Protein 1SVF (pdb70)

Foldseek 3Di:
DVVVVVVVVVVVVVVVVVVVVVVVVVVVVVVVVVVVVVVVVVVVVVVVCCCVPPVVVVVVVVVD/DDDDDDDDDPPVVVVVVVVVVVVVVVVVVVVVVVVVVD/DVVVVVVVVVVVVVVVVVVVVVVVVVVVVVVVVVVVVVVVVVVVVVVVCCCVPPVVVVVVVD/DDDDDDPPVVVVVVVVVVVVVVVVVVVVVVVVVVD

Solvent-accessible surface area: 14782 Å² total; per-residue (Å²): 138,87,71,85,61,112,86,123,54,88,104,88,54,54,21,106,114,30,77,122,50,2,101,90,56,49,90,32,3,84,55,15,66,92,106,4,87,129,22,78,41,70,1,89,106,32,49,98,62,31,87,94,76,43,47,51,68,28,109,77,61,88,110,230,234,166,163,101,98,108,114,70,103,34,65,150,41,72,62,41,13,98,148,16,72,68,47,4,122,108,43,74,58,62,5,81,93,72,78,94,69,117,125,91,63,77,58,111,79,124,56,87,112,91,51,52,23,106,113,32,78,122,48,2,104,93,61,49,92,32,2,84,52,9,66,93,94,4,88,130,22,82,39,72,4,94,91,32,51,96,66,29,86,88,78,47,46,41,64,29,109,125,88,117,166,91,107,121,73,109,36,65,159,31,67,63,39,12,91,164,15,73,72,48,5,119,77,29,72,56,58,6,89,91,76,78,89,67,117

Secondary structure (DSSP, 8-state):
-HHHHHHHHHHHHHHHHHHHHHHHHHHHHHHHHHHHHHHHHHHHHHHHHHIIIIIHHHHHHTT-/-----PPP--HHHHHHHHHHHHHHHHHHHHHHHHHHT-/-HHHHHHHHHHHHHHHHHHHHHHHHHHHHHHHHHHHHHHHHHHHHHHHHHIIIIIHHHHTT-/--PPP--HHHHHHHHHHHHHHHHHHHHHHHHHTT-

Structure (mmCIF, N/CA/C/O backbone):
data_1SVF
#
_entry.id   1SVF
#
_cell.length_a   41.600
_cell.length_b   41.600
_cell.length_c   95.600
_cell.angle_alpha   90.00
_cell.angle_beta   90.00
_cell.angle_gamma   120.00
#
_symmetry.space_group_name_H-M   'P 3'
#
loop_
_entity.id
_entity.type
_entity.pdbx_description
1 polymer 'PROTEIN (FUSION GLYCOPROTEIN)'
2 polymer 'PROTEIN (FUSION GLYCOPROTEIN)'
3 non-polymer 'CHLORIDE ION'
4 water water
#
loop_
_atom_site.group_PDB
_atom_site.id
_atom_site.type_symbol
_atom_site.label_atom_id
_atom_site.label_alt_id
_atom_site.label_comp_id
_atom_site.label_asym_id
_atom_site.label_entity_id
_atom_site.label_seq_id
_atom_site.pdbx_PDB_ins_code
_atom_site.Cartn_x
_atom_site.Cartn_y
_atom_site.Cartn_z
_atom_site.occupancy
_atom_site.B_iso_or_equiv
_atom_site.auth_seq_id
_atom_site.auth_comp_id
_atom_site.auth_asym_id
_atom_site.auth_atom_id
_atom_site.pdbx_PDB_model_num
ATOM 1 N N . THR A 1 1 ? 22.201 5.942 145.098 1.00 18.21 122 THR A N 1
ATOM 2 C CA . THR A 1 1 ? 22.634 7.089 145.942 1.00 16.10 122 THR A CA 1
ATOM 3 C C . THR A 1 1 ? 22.908 8.307 145.068 1.00 15.03 122 THR A C 1
ATOM 4 O O . THR A 1 1 ? 22.990 8.195 143.845 1.00 14.49 122 THR A O 1
ATOM 8 N N . ALA A 1 2 ? 23.053 9.467 145.700 1.00 13.75 123 ALA A N 1
ATOM 9 C CA . ALA A 1 2 ? 23.308 10.709 144.978 1.00 12.47 123 ALA A CA 1
ATOM 10 C C . ALA A 1 2 ? 24.603 10.672 144.174 1.00 12.44 123 ALA A C 1
ATOM 11 O O . ALA A 1 2 ? 24.666 11.211 143.069 1.00 13.05 123 ALA A O 1
ATOM 13 N N . ALA A 1 3 ? 25.638 10.041 144.727 1.00 12.64 124 ALA A N 1
ATOM 14 C CA . ALA A 1 3 ? 26.926 9.956 144.043 1.00 13.04 124 ALA A CA 1
ATOM 15 C C . ALA A 1 3 ? 26.799 9.216 142.721 1.00 11.60 124 ALA A C 1
ATOM 16 O O . ALA A 1 3 ? 27.380 9.627 141.713 1.00 11.63 124 ALA A O 1
ATOM 18 N N . VAL A 1 4 ? 26.046 8.120 142.732 1.00 10.11 125 VAL A N 1
ATOM 19 C CA . VAL A 1 4 ? 25.845 7.328 141.528 1.00 10.95 125 VAL A CA 1
ATOM 20 C C . VAL A 1 4 ? 25.029 8.126 140.516 1.00 10.55 125 VAL A C 1
ATOM 21 O O . VAL A 1 4 ? 25.394 8.211 139.345 1.00 10.03 125 VAL A O 1
ATOM 25 N N . ALA A 1 5 ? 23.929 8.718 140.969 1.00 10.25 126 ALA A N 1
ATOM 26 C CA . ALA A 1 5 ? 23.088 9.500 140.073 1.00 9.60 126 ALA A CA 1
ATOM 27 C C . ALA A 1 5 ? 23.854 10.656 139.426 1.00 10.69 126 ALA A C 1
ATOM 28 O O . ALA A 1 5 ? 23.681 10.922 138.235 1.00 10.05 126 ALA A O 1
ATOM 30 N N . LEU A 1 6 ? 24.702 11.338 140.195 1.00 11.04 127 LEU A N 1
ATOM 31 C CA . LEU A 1 6 ? 25.457 12.458 139.642 1.00 10.61 127 LEU A CA 1
ATOM 32 C C . LEU A 1 6 ? 26.490 12.026 138.602 1.00 10.47 127 LEU A C 1
ATOM 33 O O . LEU A 1 6 ? 26.626 12.672 137.564 1.00 10.17 127 LEU A O 1
ATOM 38 N N . VAL A 1 7 ? 27.223 10.946 138.865 1.00 10.24 128 VAL A N 1
ATOM 39 C CA . VAL A 1 7 ? 28.201 10.484 137.881 1.00 10.50 128 VAL A CA 1
ATOM 40 C C . VAL A 1 7 ? 27.453 10.118 136.595 1.00 11.05 128 VAL A C 1
ATOM 41 O O . VAL A 1 7 ? 27.884 10.472 135.495 1.00 11.21 128 VAL A O 1
ATOM 45 N N . LYS A 1 8 ? 26.330 9.420 136.727 1.00 10.13 129 LYS A N 1
ATOM 46 C CA . LYS A 1 8 ? 25.564 9.042 135.546 1.00 11.03 129 LYS A CA 1
ATOM 47 C C . LYS A 1 8 ? 25.064 10.272 134.803 1.00 10.08 129 LYS A C 1
ATOM 48 O O . LYS A 1 8 ? 25.107 10.314 133.576 1.00 12.20 129 LYS A O 1
ATOM 54 N N . ALA A 1 9 ? 24.608 11.274 135.548 1.00 10.40 130 ALA A N 1
ATOM 55 C CA . ALA A 1 9 ? 24.113 12.504 134.948 1.00 11.30 130 ALA A CA 1
ATOM 56 C C . ALA A 1 9 ? 25.200 13.223 134.167 1.00 12.54 130 ALA A C 1
ATOM 57 O O . ALA A 1 9 ? 24.949 13.762 133.087 1.00 12.22 130 ALA A O 1
ATOM 59 N N . ASN A 1 10 ? 26.411 13.232 134.715 1.00 11.12 131 ASN A N 1
ATOM 60 C CA . ASN A 1 10 ? 27.530 13.884 134.049 1.00 12.38 131 ASN A CA 1
ATOM 61 C C . ASN A 1 10 ? 27.925 13.102 132.802 1.00 13.50 131 ASN A C 1
ATOM 62 O O . ASN A 1 10 ? 28.243 13.694 131.772 1.00 13.94 131 ASN A O 1
ATOM 67 N N . GLU A 1 11 ? 27.907 11.776 132.894 1.00 11.72 132 GLU A N 1
ATOM 68 C CA . GLU A 1 11 ? 28.251 10.940 131.750 1.00 13.03 132 GLU A CA 1
ATOM 69 C C . GLU A 1 11 ? 27.221 11.182 130.659 1.00 11.91 132 GLU A C 1
ATOM 70 O O . GLU A 1 11 ? 27.560 11.330 129.485 1.00 12.62 132 GLU A O 1
ATOM 76 N N . ASN A 1 12 ? 25.954 11.226 131.055 1.00 12.58 133 ASN A N 1
ATOM 77 C CA . ASN A 1 12 ? 24.884 11.436 130.096 1.00 11.36 133 ASN A CA 1
ATOM 78 C C . ASN A 1 12 ? 24.939 12.810 129.443 1.00 11.91 133 ASN A C 1
ATOM 79 O O . ASN A 1 12 ? 24.680 12.935 128.245 1.00 11.23 133 ASN A O 1
ATOM 84 N N . ALA A 1 13 ? 25.281 13.841 130.215 1.00 11.11 134 ALA A N 1
ATOM 85 C CA . ALA A 1 13 ? 25.379 15.192 129.669 1.00 11.84 134 ALA A CA 1
ATOM 86 C C . ALA A 1 13 ? 26.483 15.240 128.611 1.00 12.83 134 ALA A C 1
ATOM 87 O O . ALA A 1 13 ? 26.321 15.860 127.559 1.00 13.85 134 ALA A O 1
ATOM 89 N N . ALA A 1 14 ? 27.606 14.585 128.886 1.00 12.36 135 ALA A N 1
ATOM 90 C CA . ALA A 1 14 ? 28.713 14.560 127.937 1.00 12.16 135 ALA A CA 1
ATOM 91 C C . ALA A 1 14 ? 28.307 13.813 126.665 1.00 14.10 135 ALA A C 1
ATOM 92 O O . ALA A 1 14 ? 28.647 14.225 125.552 1.00 13.22 135 ALA A O 1
ATOM 94 N N . ALA A 1 15 ? 27.572 12.719 126.832 1.00 12.95 136 ALA A N 1
ATOM 95 C CA . ALA A 1 15 ? 27.117 11.928 125.692 1.00 12.80 136 ALA A CA 1
ATOM 96 C C . ALA A 1 15 ? 26.143 12.745 124.846 1.00 13.29 136 ALA A C 1
ATOM 97 O O . ALA A 1 15 ? 26.181 12.699 123.618 1.00 12.56 136 ALA A O 1
ATOM 99 N N . ILE A 1 16 ? 25.272 13.497 125.509 1.00 13.28 137 ILE A N 1
ATOM 100 C CA . ILE A 1 16 ? 24.298 14.322 124.813 1.00 12.85 137 ILE A CA 1
ATOM 101 C C . ILE A 1 16 ? 24.991 15.347 123.918 1.00 13.42 137 ILE A C 1
ATOM 102 O O . ILE A 1 16 ? 24.544 15.599 122.798 1.00 13.17 137 ILE A O 1
ATOM 107 N N . LEU A 1 17 ? 26.086 15.929 124.395 1.00 13.46 138 LEU A N 1
ATOM 108 C CA . LEU A 1 17 ? 26.810 16.903 123.588 1.00 16.41 138 LEU A CA 1
ATOM 109 C C . LEU A 1 17 ? 27.421 16.220 122.370 1.00 15.00 138 LEU A C 1
ATOM 110 O O . LEU A 1 17 ? 27.487 16.811 121.295 1.00 15.32 138 LEU A O 1
ATOM 115 N N . ASN A 1 18 ? 27.864 14.975 122.531 1.00 13.74 139 ASN A N 1
ATOM 116 C CA . ASN A 1 18 ? 28.434 14.244 121.407 1.00 14.20 139 ASN A CA 1
ATOM 117 C C . ASN A 1 18 ? 27.344 13.885 120.402 1.00 13.90 139 ASN A C 1
ATOM 118 O O . ASN A 1 18 ? 27.574 13.915 119.192 1.00 13.62 139 ASN A O 1
ATOM 123 N N . LEU A 1 19 ? 26.156 13.553 120.899 1.00 13.80 140 LEU A N 1
ATOM 124 C CA . LEU A 1 19 ? 25.035 13.219 120.023 1.00 13.12 140 LEU A CA 1
ATOM 125 C C . LEU A 1 19 ? 24.641 14.459 119.230 1.00 13.40 140 LEU A C 1
ATOM 126 O O . LEU A 1 19 ? 24.370 14.381 118.034 1.00 12.53 140 LEU A O 1
ATOM 131 N N . LYS A 1 20 ? 24.606 15.609 119.896 1.00 12.44 141 LYS A N 1
ATOM 132 C CA . LYS A 1 20 ? 24.251 16.843 119.211 1.00 13.25 141 LYS A CA 1
ATOM 133 C C . LYS A 1 20 ? 25.259 17.132 118.100 1.00 13.45 141 LYS A C 1
ATOM 134 O O . LYS A 1 20 ? 24.872 17.465 116.978 1.00 12.30 141 LYS A O 1
ATOM 140 N N . ASN A 1 21 ? 26.549 17.007 118.406 1.00 12.88 142 ASN A N 1
ATOM 141 C CA . ASN A 1 21 ? 27.580 17.255 117.401 1.00 12.82 142 ASN A CA 1
ATOM 142 C C . ASN A 1 21 ? 27.482 16.247 116.260 1.00 13.40 142 ASN A C 1
ATOM 143 O O . ASN A 1 21 ? 27.689 16.595 115.096 1.00 13.08 142 ASN A O 1
ATOM 148 N N . ALA A 1 22 ? 27.162 15.000 116.591 1.00 12.75 143 ALA A N 1
ATOM 149 C CA . ALA A 1 22 ? 27.030 13.963 115.571 1.00 11.71 143 ALA A CA 1
ATOM 150 C C . ALA A 1 22 ? 25.902 14.302 114.594 1.00 11.63 143 ALA A C 1
ATOM 151 O O . ALA A 1 22 ? 26.095 14.257 113.381 1.00 12.09 143 ALA A O 1
ATOM 153 N N . ILE A 1 23 ? 24.731 14.650 115.120 1.00 11.65 144 ILE A N 1
ATOM 154 C CA . ILE A 1 23 ? 23.594 14.993 114.266 1.00 11.62 144 ILE A CA 1
ATOM 155 C C . ILE A 1 23 ? 23.903 16.233 113.422 1.00 13.14 144 ILE A C 1
ATOM 156 O O . ILE A 1 23 ? 23.492 16.319 112.268 1.00 13.39 144 ILE A O 1
ATOM 161 N N . GLN A 1 24 ? 24.628 17.191 113.991 1.00 11.75 145 GLN A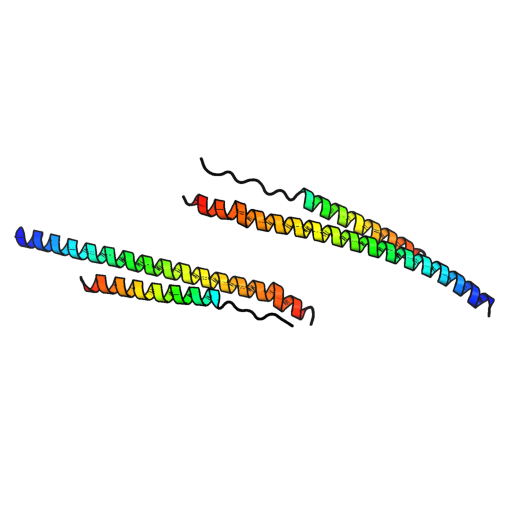 N 1
ATOM 162 C CA . GLN A 1 24 ? 24.994 18.386 113.241 1.00 12.72 145 GLN A CA 1
ATOM 163 C C . GLN A 1 24 ? 25.820 17.987 112.019 1.00 13.03 145 GLN A C 1
ATOM 164 O O . GLN A 1 24 ? 25.609 18.509 110.924 1.00 13.92 145 GLN A O 1
ATOM 170 N N . LYS A 1 25 ? 26.757 17.058 112.205 1.00 12.36 146 LYS A N 1
ATOM 171 C CA . LYS A 1 25 ? 27.592 16.586 111.103 1.00 12.40 146 LYS A CA 1
ATOM 172 C C . LYS A 1 25 ? 26.763 15.783 110.097 1.00 12.07 146 LYS A C 1
ATOM 173 O O . LYS A 1 25 ? 26.972 15.883 108.887 1.00 12.23 146 LYS A O 1
ATOM 179 N N . THR A 1 26 ? 25.824 14.987 110.601 1.00 11.29 147 THR A N 1
ATOM 180 C CA . THR A 1 26 ? 24.949 14.197 109.737 1.00 10.32 147 THR A CA 1
ATOM 181 C C . THR A 1 26 ? 24.115 15.156 108.882 1.00 11.75 147 THR A C 1
ATOM 182 O O . THR A 1 26 ? 23.967 14.948 107.677 1.00 10.91 147 THR A O 1
ATOM 186 N N . ASN A 1 27 ? 23.576 16.204 109.505 1.00 10.40 148 ASN A N 1
ATOM 1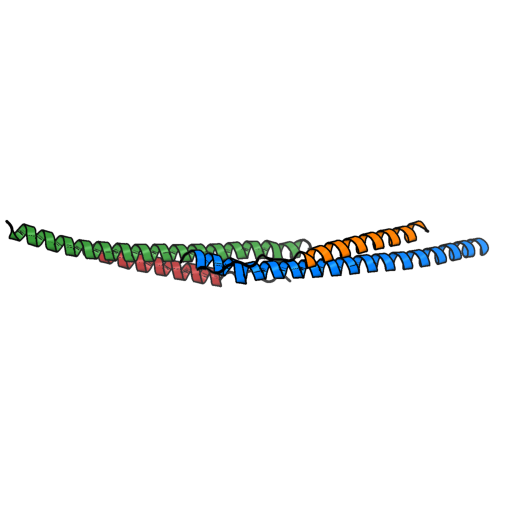87 C CA . ASN A 1 27 ? 22.776 17.187 108.779 1.00 10.88 148 ASN A CA 1
ATOM 188 C C . ASN A 1 27 ? 23.623 17.860 107.705 1.00 11.64 148 ASN A C 1
ATOM 189 O O . ASN A 1 27 ? 23.141 18.135 106.606 1.00 12.55 148 ASN A O 1
ATOM 194 N N . ALA A 1 28 ? 24.886 18.127 108.024 1.00 11.92 149 ALA A N 1
ATOM 195 C CA . ALA A 1 28 ? 25.786 18.749 107.061 1.00 11.46 149 ALA A CA 1
ATOM 196 C C . ALA A 1 28 ? 25.988 17.798 105.882 1.00 12.75 149 ALA A C 1
ATOM 197 O O . ALA A 1 28 ? 26.051 18.227 104.732 1.00 12.65 149 ALA A O 1
ATOM 199 N N . ALA A 1 29 ? 26.084 16.504 106.171 1.00 11.94 150 ALA A N 1
ATOM 200 C CA . ALA A 1 29 ? 26.259 15.506 105.122 1.00 11.04 150 ALA A CA 1
ATOM 201 C C . ALA A 1 29 ? 25.030 15.476 104.213 1.00 11.04 150 ALA A C 1
ATOM 202 O O . ALA A 1 29 ? 25.155 15.409 102.985 1.00 11.27 150 ALA A O 1
ATOM 204 N N . VAL A 1 30 ? 23.840 15.530 104.811 1.00 10.47 151 VAL A N 1
ATOM 205 C CA . VAL A 1 30 ? 22.615 15.512 104.019 1.00 10.17 151 VAL A CA 1
ATOM 206 C C . VAL A 1 30 ? 22.546 16.755 103.132 1.00 10.55 151 VAL A C 1
ATOM 207 O O . VAL A 1 30 ? 22.157 16.662 101.968 1.00 10.94 151 VAL A O 1
ATOM 211 N N . ALA A 1 31 ? 22.927 17.912 103.672 1.00 10.13 152 ALA A N 1
ATOM 212 C CA . ALA A 1 31 ? 22.917 19.145 102.892 1.00 10.74 152 ALA A CA 1
ATOM 213 C C . ALA A 1 31 ? 23.856 18.999 101.692 1.00 12.24 152 ALA A C 1
ATOM 214 O O . ALA A 1 31 ? 23.561 19.492 100.603 1.00 10.54 152 ALA A O 1
ATOM 216 N N . ASP A 1 32 ? 24.988 18.325 101.891 1.00 11.58 153 ASP A N 1
ATOM 217 C CA . ASP A 1 32 ? 25.937 18.105 100.798 1.00 12.34 153 ASP A CA 1
ATOM 218 C C . ASP A 1 32 ? 25.296 17.234 99.723 1.00 10.96 153 ASP A C 1
ATOM 219 O O . ASP A 1 32 ? 25.489 17.469 98.529 1.00 11.18 153 ASP A O 1
ATOM 224 N N . VAL A 1 33 ? 24.549 16.217 100.150 1.00 11.27 154 VAL A N 1
ATOM 225 C CA . VAL A 1 33 ? 23.894 15.331 99.199 1.00 10.72 154 VAL A CA 1
ATOM 226 C C . VAL A 1 33 ? 22.827 16.112 98.440 1.00 10.18 154 VAL A C 1
ATOM 227 O O . VAL A 1 33 ? 22.650 15.919 97.240 1.00 11.75 154 VAL A O 1
ATOM 231 N N . VAL A 1 34 ? 22.121 16.999 99.132 1.00 9.23 155 VAL A N 1
ATOM 232 C CA . VAL A 1 34 ? 21.111 17.813 98.463 1.00 10.32 155 VAL A CA 1
ATOM 233 C C . VAL A 1 34 ? 21.784 18.651 97.368 1.00 10.11 155 VAL A C 1
ATOM 234 O O . VAL A 1 34 ? 21.266 18.762 96.262 1.00 10.58 155 VAL A O 1
ATOM 238 N N . GLN A 1 35 ? 22.939 19.238 97.674 1.00 10.88 156 GLN A N 1
ATOM 239 C CA . GLN A 1 35 ? 23.648 20.035 96.678 1.00 10.55 156 GLN A CA 1
ATOM 240 C C . GLN A 1 35 ? 24.072 19.164 95.495 1.00 10.82 156 GLN A C 1
ATOM 241 O O . GLN A 1 35 ? 23.973 19.582 94.341 1.00 10.81 156 GLN A O 1
ATOM 247 N N . ALA A 1 36 ? 24.530 17.949 95.780 1.00 10.82 157 ALA A N 1
ATOM 248 C CA . ALA A 1 36 ? 24.941 17.032 94.720 1.00 9.64 157 ALA A CA 1
ATOM 249 C C . ALA A 1 36 ? 23.752 16.689 93.829 1.00 8.93 157 ALA A C 1
ATOM 250 O O . ALA A 1 36 ? 23.867 16.654 92.608 1.00 9.51 157 ALA A O 1
ATOM 252 N N . THR A 1 37 ? 22.608 16.433 94.456 1.00 9.74 158 THR A N 1
ATOM 253 C CA . THR A 1 37 ? 21.392 16.081 93.731 1.00 10.01 158 THR A CA 1
ATOM 254 C C . THR A 1 37 ? 20.952 17.217 92.819 1.00 9.18 158 THR A C 1
ATOM 255 O O . THR A 1 37 ? 20.530 16.982 91.681 1.00 9.77 158 THR A O 1
ATOM 259 N N . GLN A 1 38 ? 21.043 18.440 93.330 1.00 10.03 159 GLN A N 1
ATOM 260 C CA . GLN A 1 38 ? 20.665 19.611 92.548 1.00 11.24 159 GLN A CA 1
ATOM 261 C C . GLN A 1 38 ? 21.577 19.75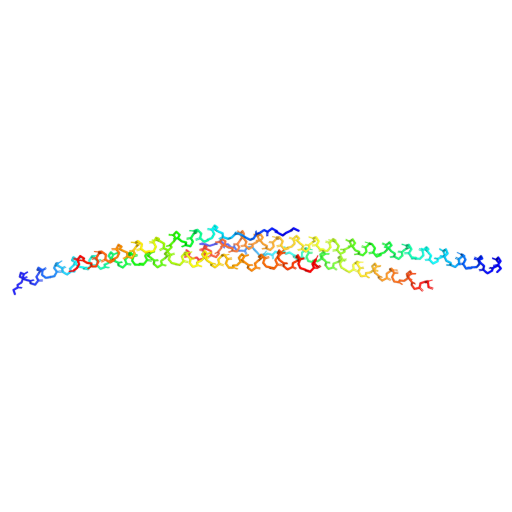3 91.339 1.00 11.18 159 GLN A C 1
ATOM 262 O O . GLN A 1 38 ? 21.116 20.028 90.235 1.00 11.19 159 GLN A O 1
ATOM 268 N N . SER A 1 39 ? 22.877 19.578 91.556 1.00 9.53 160 SER A N 1
ATOM 269 C CA . SER A 1 39 ? 23.846 19.682 90.469 1.00 10.68 160 SER A CA 1
ATOM 270 C C . SER A 1 39 ? 23.565 18.623 89.408 1.00 9.83 160 SER A C 1
ATOM 271 O O . SER A 1 39 ? 23.659 18.896 88.213 1.00 10.13 160 SER A O 1
ATOM 274 N N . LEU A 1 40 ? 23.223 17.418 89.855 1.00 9.29 161 LEU A N 1
ATOM 275 C CA . LEU A 1 40 ? 22.934 16.332 88.932 1.00 9.10 161 LEU A CA 1
ATOM 276 C C . LEU A 1 40 ? 21.630 16.610 88.183 1.00 9.12 161 LEU A C 1
ATOM 277 O O . LEU A 1 40 ? 21.524 16.333 86.989 1.00 9.04 161 LEU A O 1
ATOM 282 N N . GLY A 1 41 ? 20.641 17.165 88.876 1.00 8.74 162 GLY A N 1
ATOM 283 C CA . GLY A 1 41 ? 19.385 17.486 88.218 1.00 9.41 162 GLY A CA 1
ATOM 284 C C . GLY A 1 41 ? 19.611 18.538 87.144 1.00 9.44 162 GLY A C 1
ATOM 285 O O . GLY A 1 41 ? 19.003 18.495 86.074 1.00 9.80 162 GLY A O 1
ATOM 286 N N . THR A 1 42 ? 20.483 19.496 87.436 1.00 9.25 163 THR A N 1
ATOM 287 C CA . THR A 1 42 ? 20.808 20.553 86.490 1.00 11.41 163 THR A CA 1
ATOM 288 C C . THR A 1 42 ? 21.474 19.936 85.257 1.00 9.60 163 THR A C 1
ATOM 289 O O . THR A 1 42 ? 21.173 20.313 84.124 1.00 9.68 163 THR A O 1
ATOM 293 N N . ALA A 1 43 ? 22.371 18.979 85.478 1.00 9.70 164 ALA A N 1
ATOM 294 C CA . ALA A 1 43 ? 23.049 18.306 84.374 1.00 8.58 164 ALA A CA 1
ATOM 295 C C . ALA A 1 43 ? 22.034 17.546 83.514 1.00 9.17 164 ALA A C 1
ATOM 296 O O . ALA A 1 43 ? 22.108 17.565 82.285 1.00 9.42 164 ALA A O 1
ATOM 298 N N . VAL A 1 44 ? 21.084 16.882 84.161 1.00 8.76 165 VAL A N 1
ATOM 299 C CA . VAL A 1 44 ? 20.077 16.125 83.429 1.00 8.74 165 VAL A CA 1
ATOM 300 C C . VAL A 1 44 ? 19.180 17.053 82.606 1.00 8.68 165 VAL A C 1
ATOM 301 O O . VAL A 1 44 ? 18.798 16.706 81.492 1.00 8.49 165 VAL A O 1
ATOM 305 N N . GLN A 1 45 ? 18.855 18.234 83.129 1.00 8.37 166 GLN A N 1
ATOM 306 C CA . GLN A 1 45 ? 18.049 19.156 82.342 1.00 8.75 166 GLN A CA 1
ATOM 307 C C . GLN A 1 45 ? 18.872 19.565 81.116 1.00 9.81 166 GLN A C 1
ATOM 308 O O . GLN A 1 45 ? 18.340 19.670 80.008 1.00 9.60 166 GLN A O 1
ATOM 314 N N . ALA A 1 46 ? 20.171 19.794 81.315 1.00 8.65 167 ALA A N 1
ATOM 315 C CA . ALA A 1 46 ? 21.044 20.184 80.212 1.00 9.75 167 ALA A CA 1
ATOM 316 C C . ALA A 1 46 ? 21.065 19.090 79.152 1.00 8.56 167 ALA A C 1
ATOM 317 O O . ALA A 1 46 ? 21.120 19.371 77.959 1.00 10.82 167 ALA A O 1
ATOM 319 N N . VAL A 1 47 ? 21.030 17.834 79.588 1.00 9.69 168 VAL A N 1
ATOM 320 C CA . VAL A 1 47 ? 21.016 16.729 78.636 1.00 10.24 168 VAL A CA 1
ATOM 321 C C . VAL A 1 47 ? 19.722 16.769 77.817 1.00 8.72 168 VAL A C 1
ATOM 322 O O . VAL A 1 47 ? 19.754 16.680 76.591 1.00 9.27 168 VAL A O 1
ATOM 326 N N . GLN A 1 48 ? 18.589 16.916 78.499 1.00 9.38 169 GLN A N 1
ATOM 327 C CA . GLN A 1 48 ? 17.292 16.997 77.832 1.00 10.11 169 GLN A CA 1
ATOM 328 C C . GLN A 1 48 ? 17.291 18.150 76.827 1.00 10.04 169 GLN A C 1
ATOM 329 O O . GLN A 1 48 ? 16.891 17.992 75.673 1.00 9.05 169 GLN A O 1
ATOM 335 N N . ASP A 1 49 ? 17.745 19.316 77.279 1.00 11.25 170 ASP A N 1
ATOM 336 C CA . ASP A 1 49 ? 17.781 20.497 76.423 1.00 10.61 170 ASP A CA 1
ATOM 337 C C . ASP A 1 49 ? 18.649 20.320 75.187 1.00 10.76 170 ASP A C 1
ATOM 338 O O . ASP A 1 49 ? 18.297 20.796 74.109 1.00 11.62 170 ASP A O 1
ATOM 343 N N . HIS A 1 50 ? 19.782 19.642 75.341 1.00 10.14 171 HIS A N 1
ATOM 344 C CA . HIS A 1 50 ? 20.687 19.407 74.222 1.00 9.99 171 HIS A CA 1
ATOM 345 C C . HIS A 1 50 ? 20.039 18.469 73.206 1.00 9.97 171 HIS A C 1
ATOM 346 O O . HIS A 1 50 ? 20.118 18.682 71.990 1.00 9.82 171 HIS A O 1
ATOM 353 N N . ILE A 1 51 ? 19.393 17.423 73.705 1.00 9.85 172 ILE A N 1
ATOM 354 C CA . ILE A 1 51 ? 18.740 16.470 72.822 1.00 9.44 172 ILE A CA 1
ATOM 355 C C . ILE A 1 51 ? 17.631 17.148 72.026 1.00 10.28 172 ILE A C 1
ATOM 356 O O . ILE A 1 51 ? 17.527 16.959 70.815 1.00 11.00 172 ILE A O 1
ATOM 361 N N . ASN A 1 52 ? 16.81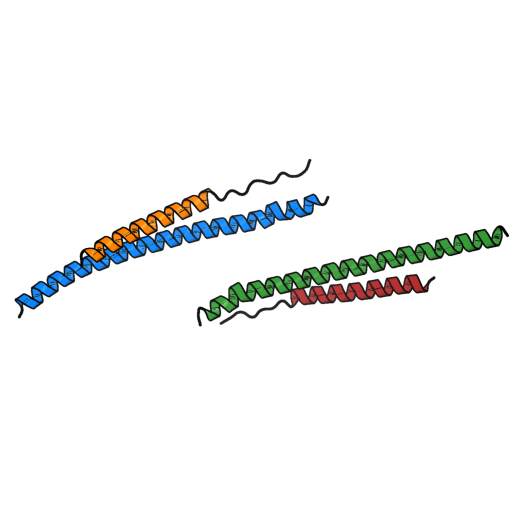4 17.954 72.694 1.00 10.07 173 ASN A N 1
ATOM 362 C CA . ASN A 1 52 ? 15.709 18.612 72.007 1.00 9.59 173 ASN A CA 1
ATOM 363 C C . ASN A 1 52 ? 16.084 19.796 71.131 1.00 10.30 173 ASN A C 1
ATOM 364 O O . ASN A 1 52 ? 15.476 20.001 70.078 1.00 10.59 173 ASN A O 1
ATOM 369 N N . SER A 1 53 ? 17.078 20.574 71.550 1.00 11.09 174 SER A N 1
ATOM 370 C CA . SER A 1 53 ? 17.450 21.764 70.785 1.00 11.04 174 SER A CA 1
ATOM 371 C C . SER A 1 53 ? 18.545 21.608 69.745 1.00 10.08 174 SER A C 1
ATOM 372 O O . SER A 1 53 ? 18.573 22.355 68.767 1.00 10.83 174 SER A O 1
ATOM 375 N N . VAL A 1 54 ? 19.443 20.651 69.949 1.00 9.68 175 VAL A N 1
ATOM 376 C CA . VAL A 1 54 ? 20.553 20.445 69.026 1.00 10.34 175 VAL A CA 1
ATOM 377 C C . VAL A 1 54 ? 20.471 19.122 68.273 1.00 10.80 175 VAL A C 1
ATOM 378 O O . VAL A 1 54 ? 20.481 19.093 67.040 1.00 11.23 175 VAL A O 1
ATOM 382 N N . VAL A 1 55 ? 20.389 18.025 69.016 1.00 11.34 176 VAL A N 1
ATOM 383 C CA . VAL A 1 55 ? 20.338 16.704 68.408 1.00 12.14 176 VAL A CA 1
ATOM 384 C C . VAL A 1 55 ? 19.136 16.469 67.501 1.00 11.25 176 VAL A C 1
ATOM 385 O O . VAL A 1 55 ? 19.301 16.135 66.327 1.00 10.81 176 VAL A O 1
ATOM 389 N N . SER A 1 56 ? 17.934 16.651 68.031 1.00 10.09 177 SER A N 1
ATOM 390 C CA . SER A 1 56 ? 16.729 16.426 67.240 1.00 10.95 177 SER A CA 1
ATOM 391 C C . SER A 1 56 ? 16.670 17.235 65.941 1.00 11.38 177 SER A C 1
ATOM 392 O O . SER A 1 56 ? 16.437 16.670 64.873 1.00 10.78 177 SER A O 1
ATOM 395 N N . PRO A 1 57 ? 16.869 18.564 66.009 1.00 10.10 178 PRO A N 1
ATOM 396 C CA . PRO A 1 57 ? 16.821 19.362 64.779 1.00 11.63 178 PRO A CA 1
ATOM 397 C C . PRO A 1 57 ? 17.867 18.897 63.755 1.00 11.17 178 PRO A C 1
ATOM 398 O O . PRO A 1 57 ? 17.616 18.905 62.549 1.00 11.88 178 PRO A O 1
ATOM 402 N N . ALA A 1 58 ? 19.034 18.483 64.241 1.00 10.80 179 ALA A N 1
ATOM 403 C CA . ALA A 1 58 ? 20.106 18.023 63.364 1.00 10.62 179 ALA A CA 1
ATOM 404 C C . ALA A 1 58 ? 19.767 16.702 62.672 1.00 12.16 179 ALA A C 1
ATOM 405 O O . ALA A 1 58 ? 20.191 16.471 61.540 1.00 12.99 179 ALA A O 1
ATOM 407 N N . ILE A 1 59 ? 19.028 15.829 63.351 1.00 10.82 180 ILE A N 1
ATOM 408 C CA . ILE A 1 59 ? 18.649 14.553 62.752 1.00 12.17 180 ILE A CA 1
ATOM 409 C C . ILE A 1 59 ? 17.687 14.813 61.599 1.00 10.95 180 ILE A C 1
ATOM 410 O O . ILE A 1 59 ? 17.845 14.275 60.503 1.00 12.19 180 ILE A O 1
ATOM 415 N N . THR A 1 60 ? 16.680 15.642 61.845 1.00 11.75 181 THR A N 1
ATOM 416 C CA . THR A 1 60 ? 15.717 15.962 60.806 1.00 12.24 181 THR A CA 1
ATOM 417 C C . THR A 1 60 ? 16.449 16.593 59.620 1.00 13.09 181 THR A C 1
ATOM 418 O O . THR A 1 60 ? 16.203 16.247 58.464 1.00 14.51 181 THR A O 1
ATOM 422 N N . ALA A 1 61 ? 17.366 17.504 59.923 1.00 13.57 182 ALA A N 1
ATOM 423 C CA . ALA A 1 61 ? 18.149 18.197 58.910 1.00 14.78 182 ALA A CA 1
ATOM 424 C C . ALA A 1 61 ? 19.008 17.254 58.072 1.00 14.36 182 ALA A C 1
ATOM 425 O O . ALA A 1 61 ? 19.262 17.515 56.897 1.00 16.57 182 ALA A O 1
ATOM 427 N N . ALA A 1 62 ? 19.452 16.155 58.676 1.00 14.21 183 ALA A N 1
ATOM 428 C CA . ALA A 1 62 ? 20.302 15.198 57.977 1.00 14.33 183 ALA A CA 1
ATOM 429 C C . ALA A 1 62 ? 19.579 14.476 56.843 1.00 16.05 183 ALA A C 1
ATOM 430 O O . ALA A 1 62 ? 20.205 13.772 56.054 1.00 17.02 183 ALA A O 1
ATOM 432 N N . ASN A 1 63 ? 18.263 14.660 56.764 1.00 16.72 184 ASN A N 1
ATOM 433 C CA . ASN A 1 63 ? 17.446 14.044 55.719 1.00 17.68 184 ASN A CA 1
ATOM 434 C C . ASN A 1 63 ? 17.376 14.888 54.454 1.00 22.02 184 ASN A C 1
ATOM 435 O O . ASN A 1 63 ? 16.918 14.410 53.415 1.00 25.42 184 ASN A O 1
ATOM 440 N N . TYR A 1 64 ? 17.820 16.138 54.531 1.00 22.13 185 TYR A N 1
ATOM 441 C CA . TYR A 1 64 ? 17.702 17.029 53.380 1.00 26.71 185 TYR A CA 1
ATOM 442 C C . TYR A 1 64 ? 18.987 17.572 52.778 1.00 29.66 185 TYR A C 1
ATOM 443 O O . TYR A 1 64 ? 20.072 17.251 53.290 1.00 33.09 185 TYR A O 1
ATOM 453 N N . GLN B 2 1 ? 27.550 23.499 52.787 1.00 27.30 440 GLN B N 1
ATOM 454 C CA . GLN B 2 1 ? 27.748 23.419 54.262 1.00 26.41 440 GLN B CA 1
ATOM 455 C C . GLN B 2 1 ? 26.529 22.834 54.958 1.00 24.42 440 GLN B C 1
ATOM 456 O O . GLN B 2 1 ? 25.423 22.845 54.418 1.00 23.00 440 GLN B O 1
ATOM 462 N N . ILE B 2 2 ? 26.753 22.320 56.161 1.00 21.46 441 ILE B N 1
ATOM 463 C CA . ILE B 2 2 ? 25.693 21.780 56.999 1.00 19.87 441 ILE B CA 1
ATOM 464 C C . ILE B 2 2 ? 26.004 22.330 58.388 1.00 18.99 441 ILE B C 1
ATOM 465 O O . ILE B 2 2 ? 27.131 22.755 58.648 1.00 21.13 441 ILE B O 1
ATOM 470 N N . LEU B 2 3 ? 25.021 22.327 59.276 1.00 16.91 442 LEU B N 1
ATOM 471 C CA . LEU B 2 3 ? 25.223 22.862 60.618 1.00 15.73 442 LEU B CA 1
ATOM 472 C C . LEU B 2 3 ? 26.023 21.928 61.519 1.00 15.82 442 LEU B C 1
ATOM 473 O O . LEU B 2 3 ? 25.731 20.738 61.604 1.00 16.55 442 LEU B O 1
ATOM 478 N N . SER B 2 4 ? 27.031 22.470 62.198 1.00 15.60 443 SER B N 1
ATOM 479 C CA . SER B 2 4 ? 27.846 21.671 63.104 1.00 15.15 443 SER B CA 1
ATOM 480 C C . SER B 2 4 ? 27.066 21.390 64.385 1.00 16.62 443 SER B C 1
ATOM 481 O O . SER B 2 4 ? 26.082 22.073 64.684 1.00 16.12 443 SER B O 1
ATOM 484 N N . ILE B 2 5 ? 27.508 20.388 65.141 1.00 16.34 444 ILE B N 1
ATOM 485 C CA . ILE B 2 5 ? 26.847 20.005 66.387 1.00 18.63 444 ILE B CA 1
ATOM 486 C C . ILE B 2 5 ? 27.744 20.250 67.605 1.00 17.26 444 ILE B C 1
ATOM 487 O O . ILE B 2 5 ? 28.733 19.551 67.806 1.00 21.28 444 ILE B O 1
ATOM 492 N N . ASP B 2 6 ? 27.384 21.242 68.414 1.00 25.30 445 ASP B N 1
ATOM 493 C CA . ASP B 2 6 ? 28.148 21.601 69.613 1.00 27.24 445 ASP B CA 1
ATOM 494 C C . ASP B 2 6 ? 28.160 20.454 70.627 1.00 26.03 445 ASP B C 1
ATOM 495 O O . ASP B 2 6 ? 27.107 19.946 71.006 1.00 27.44 445 ASP B O 1
ATOM 500 N N . PRO B 2 7 ? 29.362 20.027 71.073 1.00 26.47 446 PRO B N 1
ATOM 501 C CA . PRO B 2 7 ? 29.470 18.933 72.050 1.00 24.54 446 PRO B CA 1
ATOM 502 C C . PRO B 2 7 ? 28.856 19.299 73.398 1.00 23.15 446 PRO B C 1
ATOM 503 O O . PRO B 2 7 ? 29.147 20.359 73.951 1.00 23.32 446 PRO B O 1
ATOM 507 N N . LEU B 2 8 ? 28.004 18.424 73.923 1.00 15.32 447 LEU B N 1
ATOM 508 C CA . LEU B 2 8 ? 27.370 18.656 75.215 1.00 15.47 447 LEU B CA 1
ATOM 509 C C . LEU B 2 8 ? 28.444 18.626 76.294 1.00 14.21 447 LEU B C 1
ATOM 510 O O . LEU B 2 8 ? 29.287 17.734 76.306 1.00 14.39 447 LEU B O 1
ATOM 515 N N . ASP B 2 9 ? 28.419 19.595 77.203 1.00 14.10 448 ASP B N 1
ATOM 516 C CA . ASP B 2 9 ? 29.414 19.625 78.265 1.00 13.84 448 ASP B CA 1
ATOM 517 C C . ASP B 2 9 ? 28.783 19.868 79.631 1.00 14.70 448 ASP B C 1
ATOM 518 O O . ASP B 2 9 ? 28.390 20.985 79.958 1.00 15.31 448 ASP B O 1
ATOM 523 N N . ILE B 2 10 ? 28.669 18.800 80.415 1.00 12.43 449 ILE B N 1
ATOM 524 C CA . ILE B 2 10 ? 28.113 18.892 81.760 1.00 12.27 449 ILE B CA 1
ATOM 525 C C . ILE B 2 10 ? 29.187 18.447 82.745 1.00 13.07 449 ILE B C 1
ATOM 526 O O . ILE B 2 10 ? 28.895 18.083 83.882 1.00 12.90 449 ILE B O 1
ATOM 531 N N . SER B 2 11 ? 30.437 18.489 82.295 1.00 14.41 450 SER B N 1
ATOM 532 C CA . SER B 2 11 ? 31.565 18.079 83.117 1.00 15.37 450 SER B CA 1
ATOM 533 C C . SER B 2 11 ? 31.671 18.854 84.426 1.00 15.35 450 SER B C 1
ATOM 534 O O . SER B 2 11 ? 32.032 18.283 85.458 1.00 15.45 450 SER B O 1
ATOM 537 N N . GLN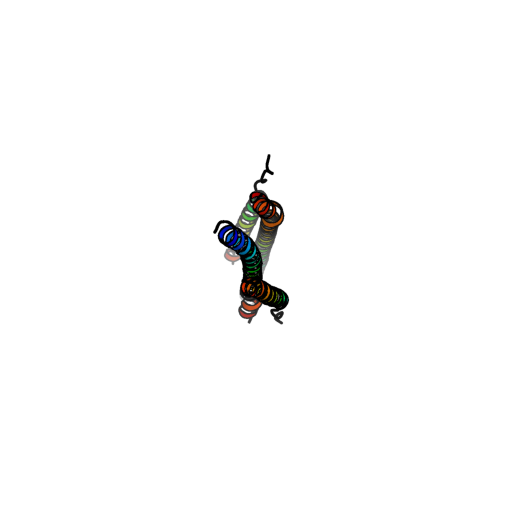 B 2 12 ? 31.356 20.145 84.395 1.00 16.17 451 GLN B N 1
ATOM 538 C CA . GLN B 2 12 ? 31.440 20.954 85.605 1.00 16.77 451 GLN B CA 1
ATOM 539 C C . GLN B 2 12 ? 30.372 20.562 86.624 1.00 15.56 451 GLN B C 1
ATOM 540 O O . GLN B 2 12 ? 30.655 20.497 87.819 1.00 15.10 451 GLN B O 1
ATOM 546 N N . ASN B 2 13 ? 29.157 20.289 86.153 1.00 13.83 452 ASN B N 1
ATOM 547 C CA . ASN B 2 13 ? 28.081 19.858 87.041 1.00 13.80 452 ASN B CA 1
ATOM 548 C C . ASN B 2 13 ? 28.481 18.524 87.677 1.00 12.36 452 ASN B C 1
ATOM 549 O O . ASN B 2 13 ? 28.314 18.322 88.877 1.00 11.47 452 ASN B O 1
ATOM 554 N N . LEU B 2 14 ? 29.003 17.609 86.863 1.00 12.18 453 LEU B N 1
ATOM 555 C CA . LEU B 2 14 ? 29.403 16.301 87.372 1.00 12.31 453 LEU B CA 1
ATOM 556 C C . LEU B 2 14 ? 30.535 16.412 88.384 1.00 13.45 453 LEU B C 1
ATOM 557 O O . LEU B 2 14 ? 30.553 15.689 89.377 1.00 13.37 453 LEU B O 1
ATOM 562 N N . ALA B 2 15 ? 31.476 17.320 88.141 1.00 14.30 454 ALA B N 1
ATOM 563 C CA . ALA B 2 15 ? 32.584 17.502 89.073 1.00 14.73 454 ALA B CA 1
ATOM 564 C C . ALA B 2 15 ? 32.032 18.005 90.405 1.00 13.75 454 ALA B C 1
ATOM 565 O O . ALA B 2 15 ? 32.467 17.569 91.474 1.00 14.38 454 ALA B O 1
ATOM 567 N N . ALA B 2 16 ? 31.068 18.917 90.338 1.00 12.39 455 ALA B N 1
ATOM 568 C CA . ALA B 2 16 ? 30.456 19.459 91.545 1.00 12.84 455 ALA B CA 1
ATOM 569 C C . ALA B 2 16 ? 29.732 18.347 92.309 1.00 13.59 455 ALA B C 1
ATOM 570 O O . ALA B 2 16 ? 29.761 18.312 93.535 1.00 12.98 455 ALA B O 1
ATOM 572 N N . VAL B 2 17 ? 29.087 17.438 91.584 1.00 11.80 456 VAL B N 1
ATOM 573 C CA . VAL B 2 17 ? 28.392 16.328 92.227 1.00 12.90 456 VAL B CA 1
ATOM 574 C C . VAL B 2 17 ? 29.385 15.504 93.033 1.00 12.80 456 VAL B C 1
ATOM 575 O O . VAL B 2 17 ? 29.172 15.225 94.214 1.00 13.40 456 VAL B O 1
ATOM 579 N N . ASN B 2 18 ? 30.488 15.124 92.398 1.00 13.30 457 ASN B N 1
ATOM 580 C CA . ASN B 2 18 ? 31.475 14.305 93.082 1.00 15.27 457 ASN B CA 1
ATOM 581 C C . ASN B 2 18 ? 32.137 14.992 94.269 1.00 15.47 457 ASN B C 1
ATOM 582 O O . ASN B 2 18 ? 32.461 14.333 95.258 1.00 16.27 457 ASN B O 1
ATOM 587 N N . LYS B 2 19 ? 32.328 16.307 94.189 1.00 14.34 458 LYS B N 1
ATOM 588 C CA . LYS B 2 19 ? 32.940 17.032 95.297 1.00 15.48 458 LYS B CA 1
ATOM 589 C C . LYS B 2 19 ? 31.970 17.083 96.475 1.00 14.18 458 LYS B C 1
ATOM 590 O O . LYS B 2 19 ? 32.371 16.932 97.630 1.00 15.28 458 LYS B O 1
ATOM 596 N N . SER B 2 20 ? 30.694 17.301 96.177 1.00 13.05 459 SER B N 1
ATOM 597 C CA . SER B 2 20 ? 29.674 17.364 97.213 1.00 12.54 459 SER B CA 1
ATOM 598 C C . SER B 2 20 ? 29.525 16.018 97.912 1.00 14.16 459 SER B C 1
ATOM 599 O O . SER B 2 20 ? 29.352 15.963 99.129 1.00 12.19 459 SER B O 1
ATOM 602 N N . LEU B 2 21 ? 29.594 14.935 97.145 1.00 13.31 460 LEU B N 1
ATOM 603 C CA . LEU B 2 21 ? 29.474 13.608 97.728 1.00 13.85 460 LEU B CA 1
ATOM 604 C C . LEU B 2 21 ? 30.683 13.300 98.606 1.00 14.95 460 LEU B C 1
ATOM 605 O O . LEU B 2 21 ? 30.560 12.625 99.627 1.00 15.26 460 LEU B O 1
ATOM 610 N N . SER B 2 22 ? 31.852 13.796 98.213 1.00 16.07 461 SER B N 1
ATOM 611 C CA . SER B 2 22 ? 33.063 13.578 98.997 1.00 15.63 461 SER B CA 1
ATOM 612 C C . SER B 2 22 ? 32.912 14.320 100.328 1.00 16.43 461 SER B C 1
ATOM 613 O O . SER B 2 22 ? 33.266 13.797 101.389 1.00 16.46 461 SER B O 1
ATOM 616 N N . ASP B 2 23 ? 32.382 15.536 100.264 1.00 15.28 462 ASP B N 1
ATOM 617 C CA . ASP B 2 23 ? 32.157 16.337 101.462 1.00 16.51 462 ASP B CA 1
ATOM 618 C C . ASP B 2 23 ? 31.150 15.637 102.372 1.00 15.12 462 ASP B C 1
ATOM 619 O O . ASP B 2 23 ? 31.286 15.658 103.594 1.00 14.97 462 ASP B O 1
ATOM 624 N N . ALA B 2 24 ? 30.138 15.015 101.773 1.00 14.47 463 ALA B N 1
ATOM 625 C CA . ALA B 2 24 ? 29.126 14.316 102.556 1.00 13.37 463 ALA B CA 1
ATOM 626 C C . ALA B 2 24 ? 29.758 13.169 103.335 1.00 13.97 463 ALA B C 1
ATOM 627 O O . ALA B 2 24 ? 29.500 13.005 104.529 1.00 14.20 463 ALA B O 1
ATOM 629 N N . LEU B 2 25 ? 30.591 12.379 102.662 1.00 13.86 464 LEU B N 1
ATOM 630 C CA . LEU B 2 25 ? 31.251 11.251 103.312 1.00 15.28 464 LEU B CA 1
ATOM 631 C C . LEU B 2 25 ? 32.186 11.711 104.430 1.00 16.25 464 LEU B C 1
ATOM 632 O O . LEU B 2 25 ? 32.310 11.041 105.455 1.00 15.38 464 LEU B O 1
ATOM 637 N N . GLN B 2 26 ? 32.842 12.850 104.234 1.00 15.31 465 GLN B N 1
ATOM 638 C CA . GLN B 2 26 ? 33.734 13.387 105.256 1.00 17.16 465 GLN B CA 1
ATOM 639 C C . GLN B 2 26 ? 32.915 13.751 106.495 1.00 17.12 465 GLN B C 1
ATOM 640 O O . GLN B 2 26 ? 33.309 13.461 107.626 1.00 16.64 465 GLN B O 1
ATOM 646 N N . HIS B 2 27 ? 31.769 14.388 106.274 1.00 14.64 466 HIS B N 1
ATOM 647 C CA . HIS B 2 27 ? 30.890 14.782 107.368 1.00 14.33 466 HIS B CA 1
ATOM 648 C C . HIS B 2 27 ? 30.342 13.564 108.105 1.00 13.96 466 HIS B C 1
ATOM 649 O O . HIS B 2 27 ? 30.210 13.587 109.326 1.00 13.78 466 HIS B O 1
ATOM 656 N N . LEU B 2 28 ? 30.029 12.499 107.374 1.00 13.73 467 LEU B N 1
ATOM 657 C CA . LEU B 2 28 ? 29.534 11.287 108.017 1.00 12.76 467 LEU B CA 1
ATOM 658 C C . LEU B 2 28 ? 30.629 10.678 108.886 1.00 16.24 467 LEU B C 1
ATOM 659 O O . LEU B 2 28 ? 30.357 10.132 109.949 1.00 15.09 467 LEU B O 1
ATOM 664 N N . ALA B 2 29 ? 31.873 10.775 108.428 1.00 14.70 468 ALA B N 1
ATOM 665 C CA . ALA B 2 29 ? 32.996 10.239 109.187 1.00 15.79 468 ALA B CA 1
ATOM 666 C C . ALA B 2 29 ? 33.134 11.016 110.493 1.00 14.75 468 ALA B C 1
ATOM 667 O O . ALA B 2 29 ? 33.405 10.439 111.549 1.00 16.73 468 ALA B O 1
ATOM 669 N N . GLN B 2 30 ? 32.945 12.328 110.418 1.00 13.65 469 GLN B N 1
ATOM 670 C CA . GLN B 2 30 ? 33.038 13.170 111.603 1.00 14.61 469 GLN B CA 1
ATOM 671 C C . GLN B 2 30 ? 31.895 12.853 112.564 1.00 14.41 469 GLN B C 1
ATOM 672 O O . GLN B 2 30 ? 32.087 12.838 113.779 1.00 14.08 469 GLN B O 1
ATOM 678 N N . SER B 2 31 ? 30.707 12.598 112.020 1.00 13.49 470 SER B N 1
ATOM 679 C CA . SER B 2 31 ? 29.553 12.258 112.847 1.00 13.04 470 SER B CA 1
ATOM 680 C C . SER B 2 31 ? 29.844 10.972 113.614 1.00 13.78 470 SER B C 1
ATOM 681 O O . SER B 2 31 ? 29.587 10.877 114.819 1.00 13.49 470 SER B O 1
ATOM 684 N N . ASP B 2 32 ? 30.385 9.980 112.909 1.00 14.90 471 ASP B N 1
ATOM 685 C CA . ASP B 2 32 ? 30.700 8.701 113.529 1.00 15.79 471 ASP B CA 1
ATOM 686 C C . ASP B 2 32 ? 31.744 8.851 114.625 1.00 16.00 471 ASP B C 1
ATOM 687 O O . ASP B 2 32 ? 31.730 8.108 115.605 1.00 15.81 471 ASP B O 1
ATOM 692 N N . THR B 2 33 ? 32.649 9.812 114.463 1.00 15.21 472 THR B N 1
ATOM 693 C CA . THR B 2 33 ? 33.690 10.042 115.458 1.00 17.21 472 THR B CA 1
ATOM 694 C C . THR B 2 33 ? 33.061 10.508 116.765 1.00 16.69 472 THR B C 1
ATOM 695 O O . THR B 2 33 ? 33.453 10.064 117.844 1.00 18.15 472 THR B O 1
ATOM 699 N N . TYR B 2 34 ? 32.080 11.400 116.670 1.00 13.55 473 TYR B N 1
ATOM 700 C CA . TYR B 2 34 ? 31.393 11.886 117.861 1.00 14.04 473 TYR B CA 1
ATOM 701 C C . TYR B 2 34 ? 30.609 10.754 118.525 1.00 15.28 473 TYR B C 1
ATOM 702 O O . TYR B 2 34 ? 30.591 10.644 119.749 1.00 14.10 473 TYR B O 1
ATOM 711 N N . LEU B 2 35 ? 29.967 9.912 117.718 1.00 15.32 474 LEU B N 1
ATOM 712 C CA . LEU B 2 35 ? 29.197 8.796 118.255 1.00 14.89 474 LEU B CA 1
ATOM 713 C C . LEU B 2 35 ? 30.101 7.818 119.002 1.00 15.58 474 LEU B C 1
ATOM 714 O O . LEU B 2 35 ? 29.702 7.240 120.010 1.00 15.47 474 LEU B O 1
ATOM 719 N N . SER B 2 36 ? 31.321 7.646 118.506 1.00 16.11 475 SER B N 1
ATOM 720 C CA . SER B 2 36 ? 32.276 6.734 119.124 1.00 17.15 475 SER B CA 1
ATOM 721 C C . SER B 2 36 ? 32.778 7.238 120.458 1.00 19.15 475 SER B C 1
ATOM 722 O O . SER B 2 36 ? 33.337 6.474 121.244 1.00 20.53 475 SER B O 1
ATOM 725 N N . ALA B 2 37 ? 32.595 8.525 120.709 1.00 16.90 476 ALA B N 1
ATOM 726 C CA . ALA B 2 37 ? 33.028 9.113 121.963 1.00 19.16 476 ALA B CA 1
ATOM 727 C C . ALA B 2 37 ? 32.028 8.745 123.055 1.00 19.98 476 ALA B C 1
ATOM 728 O O . ALA B 2 37 ? 32.198 9.105 124.216 1.00 18.29 476 ALA B O 1
ATOM 730 N N . ILE B 2 38 ? 30.973 8.035 122.668 1.00 19.98 477 ILE B N 1
ATOM 731 C CA . ILE B 2 38 ? 29.952 7.597 123.610 1.00 23.58 477 ILE B CA 1
ATOM 732 C C . ILE B 2 38 ? 30.141 6.097 123.841 1.00 26.91 477 ILE B C 1
ATOM 733 O O . ILE B 2 38 ? 30.412 5.699 124.997 1.00 30.71 477 ILE B O 1
ATOM 739 N N . THR C 1 1 ? -4.750 -3.802 12.006 1.00 39.14 122 THR C N 1
ATOM 740 C CA . THR C 1 1 ? -4.780 -2.483 11.309 1.00 38.67 122 THR C CA 1
ATOM 741 C C . THR C 1 1 ? -4.030 -1.460 12.160 1.00 38.03 122 THR C C 1
ATOM 742 O O . THR C 1 1 ? -3.931 -1.609 13.379 1.00 37.87 122 THR C O 1
ATOM 746 N N . ALA C 1 2 ? -3.502 -0.422 11.516 1.00 37.63 123 ALA C N 1
ATOM 747 C CA . ALA C 1 2 ? -2.763 0.620 12.221 1.00 37.14 123 ALA C CA 1
ATOM 748 C C . ALA C 1 2 ? -3.686 1.443 13.120 1.00 36.61 123 ALA C C 1
ATOM 749 O O . ALA C 1 2 ? -3.239 2.046 14.098 1.00 37.08 123 ALA C O 1
ATOM 751 N N . ALA C 1 3 ? -4.973 1.461 12.785 1.00 35.26 124 ALA C N 1
ATOM 752 C CA . ALA C 1 3 ? -5.965 2.209 13.553 1.00 34.51 124 ALA C CA 1
ATOM 753 C C . ALA C 1 3 ? -6.285 1.538 14.885 1.00 33.47 124 ALA C C 1
ATOM 754 O O . ALA C 1 3 ? -6.231 2.178 15.935 1.00 34.78 124 ALA C O 1
ATOM 756 N N . VAL C 1 4 ? -6.628 0.254 14.838 1.00 32.82 125 VAL C N 1
ATOM 757 C CA . VAL C 1 4 ? -6.949 -0.499 16.046 1.00 31.33 125 VAL C CA 1
ATOM 758 C C . VAL C 1 4 ? -5.765 -0.475 17.010 1.00 29.25 125 VAL C C 1
ATOM 759 O O . VAL C 1 4 ? -5.941 -0.311 18.216 1.00 30.34 125 VAL C O 1
ATOM 763 N N . ALA C 1 5 ? -4.560 -0.633 16.470 1.00 28.20 126 ALA C N 1
ATOM 764 C CA . ALA C 1 5 ? -3.350 -0.626 17.284 1.00 26.18 126 ALA C CA 1
ATOM 765 C C . ALA C 1 5 ? -3.181 0.711 17.999 1.00 24.80 126 ALA C C 1
ATOM 766 O O . ALA C 1 5 ? -2.912 0.745 19.201 1.00 22.90 126 ALA C O 1
ATOM 768 N N . LEU C 1 6 ? -3.332 1.809 17.262 1.00 23.51 127 LEU C N 1
ATOM 769 C CA . LEU C 1 6 ? -3.190 3.141 17.845 1.00 22.80 127 LEU C CA 1
ATOM 770 C C . LEU C 1 6 ? -4.261 3.378 18.902 1.00 22.53 127 LEU C C 1
ATOM 771 O O . LEU C 1 6 ? -3.984 3.928 19.967 1.00 21.08 127 LEU C O 1
ATOM 776 N N . VAL C 1 7 ? -5.489 2.968 18.596 1.00 22.25 128 VAL C N 1
ATOM 777 C CA . VAL C 1 7 ? -6.600 3.118 19.527 1.00 21.03 128 VAL C CA 1
ATOM 778 C C . VAL C 1 7 ? -6.299 2.356 20.814 1.00 20.85 128 VAL C C 1
ATOM 779 O O . VAL C 1 7 ? -6.420 2.904 21.908 1.00 19.81 128 VAL C O 1
ATOM 783 N N . LYS C 1 8 ? -5.908 1.093 20.681 1.00 19.19 129 LYS C N 1
ATOM 784 C CA . LYS C 1 8 ? -5.590 0.277 21.846 1.00 20.35 129 LYS C CA 1
ATOM 785 C C . LYS C 1 8 ? -4.443 0.908 22.627 1.00 18.33 129 LYS C C 1
ATOM 786 O O . LYS C 1 8 ? -4.444 0.913 23.861 1.00 16.78 129 LYS C O 1
ATOM 792 N N . ALA C 1 9 ? -3.470 1.446 21.900 1.00 15.91 130 ALA C N 1
ATOM 793 C CA . ALA C 1 9 ? -2.322 2.093 22.518 1.00 17.10 130 ALA C CA 1
ATOM 794 C C . ALA C 1 9 ? -2.741 3.284 23.366 1.00 16.11 130 ALA C C 1
ATOM 795 O O . ALA C 1 9 ? -2.260 3.469 24.485 1.00 14.21 130 ALA C O 1
ATOM 797 N N . ASN C 1 10 ? -3.646 4.094 22.835 1.00 15.61 131 ASN C N 1
ATOM 798 C CA . ASN C 1 10 ? -4.108 5.257 23.565 1.00 15.98 131 ASN C CA 1
ATOM 799 C C . ASN C 1 10 ? -4.988 4.870 24.746 1.00 15.47 131 ASN C C 1
ATOM 800 O O . ASN C 1 10 ? -4.932 5.507 25.796 1.00 14.07 131 ASN C O 1
ATOM 805 N N . GLU C 1 11 ? -5.787 3.821 24.589 1.00 15.28 132 GLU C N 1
ATOM 806 C CA . GLU C 1 11 ? -6.646 3.384 25.682 1.00 15.28 132 GLU C CA 1
ATOM 807 C C . GLU C 1 11 ? -5.787 2.849 26.825 1.00 15.97 132 GLU C C 1
ATOM 808 O O . GLU C 1 11 ? -6.116 3.028 27.996 1.00 16.10 132 GLU C O 1
ATOM 814 N N . ASN C 1 12 ? -4.676 2.204 26.496 1.00 14.20 133 ASN C N 1
ATOM 815 C CA . ASN C 1 12 ? -3.832 1.695 27.561 1.00 13.93 133 ASN C CA 1
ATOM 816 C C . ASN C 1 12 ? -3.153 2.852 28.292 1.00 12.16 133 ASN C C 1
ATOM 817 O O . ASN C 1 12 ? -2.943 2.785 29.501 1.00 11.85 133 ASN C O 1
ATOM 822 N N . ALA C 1 13 ? -2.838 3.926 27.571 1.00 12.06 134 ALA C N 1
ATOM 823 C CA . ALA C 1 13 ? -2.235 5.097 28.202 1.00 12.33 134 ALA C CA 1
ATOM 824 C C . ALA C 1 13 ? -3.243 5.681 29.198 1.00 13.12 134 ALA C C 1
ATOM 825 O O . ALA C 1 13 ? -2.865 6.153 30.270 1.00 11.91 134 ALA C O 1
ATOM 827 N N . ALA C 1 14 ? -4.529 5.651 28.850 1.00 11.21 135 ALA C N 1
ATOM 828 C CA . ALA C 1 14 ? -5.548 6.169 29.757 1.00 11.26 135 ALA C CA 1
ATOM 829 C C . ALA C 1 14 ? -5.609 5.292 31.017 1.00 10.72 135 ALA C C 1
ATOM 830 O O . ALA C 1 14 ? -5.740 5.799 32.133 1.00 11.23 135 ALA C O 1
ATOM 832 N N . ALA C 1 15 ? -5.495 3.979 30.841 1.00 11.18 136 ALA C N 1
ATOM 833 C CA . ALA C 1 15 ? -5.528 3.064 31.979 1.00 10.77 136 ALA C CA 1
ATOM 834 C C . ALA C 1 15 ? -4.304 3.292 32.866 1.00 10.56 136 ALA C C 1
ATOM 835 O O . ALA C 1 15 ? -4.393 3.252 34.095 1.00 10.50 136 ALA C O 1
ATOM 837 N N . ILE C 1 16 ? -3.161 3.537 32.234 1.00 10.11 137 ILE C N 1
ATOM 838 C CA . ILE C 1 16 ? -1.926 3.789 32.954 1.00 11.22 137 ILE C CA 1
ATOM 839 C C . ILE C 1 16 ? -2.068 5.016 33.858 1.00 11.16 137 ILE C C 1
ATOM 840 O O . ILE C 1 16 ? -1.562 5.026 34.984 1.00 10.61 137 ILE C O 1
ATOM 845 N N . LEU C 1 17 ? -2.761 6.046 33.382 1.00 11.03 138 LEU C N 1
ATOM 846 C CA . LEU C 1 17 ? -2.967 7.243 34.194 1.00 11.53 138 LEU C CA 1
ATOM 847 C C . LEU C 1 17 ? -3.792 6.886 35.423 1.00 11.62 138 LEU C C 1
ATOM 848 O O . LEU C 1 17 ? -3.521 7.374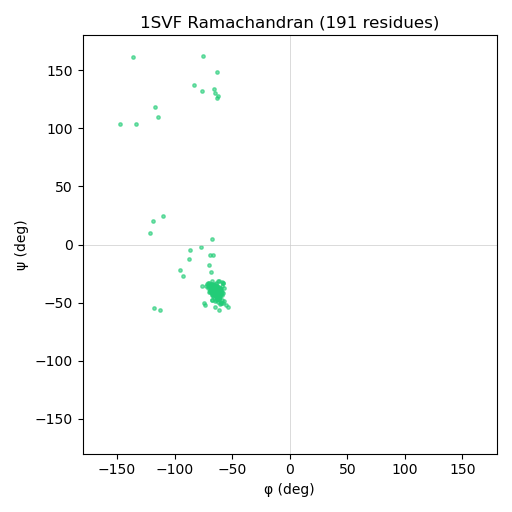 36.517 1.00 11.70 138 LEU C O 1
ATOM 853 N N . ASN C 1 18 ? -4.805 6.040 35.244 1.00 9.78 139 ASN C N 1
ATOM 854 C CA . ASN C 1 18 ? -5.629 5.628 36.376 1.00 10.57 139 ASN C CA 1
ATOM 855 C C . ASN C 1 18 ? -4.831 4.766 37.353 1.00 10.45 139 ASN C C 1
ATOM 856 O O . ASN C 1 18 ? -5.016 4.871 38.565 1.00 11.29 139 ASN C O 1
ATOM 861 N N . LEU C 1 19 ? -3.945 3.920 36.834 1.00 9.74 140 LEU C N 1
ATOM 862 C CA . LEU C 1 19 ? -3.119 3.076 37.694 1.00 10.75 140 LEU C CA 1
ATOM 863 C C . LEU C 1 19 ? -2.200 3.966 38.528 1.00 10.02 140 LEU C C 1
ATOM 864 O O . LEU C 1 19 ? -2.027 3.747 39.724 1.00 9.58 140 LEU C O 1
ATOM 869 N N . LYS C 1 20 ? -1.616 4.980 37.894 1.00 11.27 141 LYS C N 1
ATOM 870 C CA . LYS C 1 20 ? -0.729 5.898 38.600 1.00 10.63 141 LYS C CA 1
ATOM 871 C C . LYS C 1 20 ? -1.484 6.627 39.707 1.00 11.16 141 LYS C C 1
ATOM 872 O O . LYS C 1 20 ? -0.999 6.735 40.837 1.00 11.00 141 LYS C O 1
ATOM 878 N N . ASN C 1 21 ? -2.674 7.129 39.385 1.00 10.30 142 ASN C N 1
ATOM 879 C CA . ASN C 1 21 ? -3.464 7.833 40.387 1.00 9.88 142 ASN C CA 1
ATOM 880 C C . ASN C 1 21 ? -3.837 6.906 41.539 1.00 9.38 142 ASN C C 1
ATOM 881 O O . ASN C 1 21 ? -3.846 7.321 42.698 1.00 10.69 142 ASN C O 1
ATOM 886 N N . ALA C 1 22 ? -4.133 5.649 41.228 1.00 9.84 143 ALA C N 1
ATOM 887 C CA . ALA C 1 22 ? -4.502 4.692 42.264 1.00 9.79 143 ALA C CA 1
ATOM 888 C C . ALA C 1 22 ? -3.333 4.469 43.223 1.00 9.73 143 ALA C C 1
ATOM 889 O O . ALA C 1 22 ? -3.506 4.523 44.444 1.00 10.21 143 ALA C O 1
ATOM 891 N N . ILE C 1 23 ? -2.140 4.236 42.677 1.00 8.78 144 ILE C N 1
ATOM 892 C CA . ILE C 1 23 ? -0.977 4.004 43.528 1.00 9.13 144 ILE C CA 1
ATOM 893 C C . ILE C 1 23 ? -0.647 5.237 44.367 1.00 9.83 144 ILE C C 1
ATOM 894 O O . ILE C 1 23 ? -0.226 5.115 45.516 1.00 10.09 144 ILE C O 1
ATOM 899 N N . GLN C 1 24 ? -0.839 6.426 43.804 1.00 9.69 145 GLN C N 1
ATOM 900 C CA . GLN C 1 24 ? -0.565 7.637 44.567 1.00 9.95 145 GLN C CA 1
ATOM 901 C C . GLN C 1 24 ? -1.465 7.668 45.803 1.00 9.70 145 GLN C C 1
ATOM 902 O O . GLN C 1 24 ? -1.018 8.008 46.902 1.00 10.64 145 GLN C O 1
ATOM 908 N N . LYS C 1 25 ? -2.732 7.292 45.630 1.00 9.62 146 LYS C N 1
ATOM 909 C CA . LYS C 1 25 ? -3.675 7.283 46.747 1.00 10.35 146 LYS C CA 1
ATOM 910 C C . LYS C 1 25 ? -3.356 6.161 47.742 1.00 9.55 146 LYS C C 1
ATOM 911 O O . LYS C 1 25 ? -3.487 6.343 48.953 1.00 9.80 146 LYS C O 1
ATOM 917 N N . THR C 1 26 ? -2.936 5.005 47.236 1.00 8.64 147 THR C N 1
ATOM 918 C CA . THR C 1 26 ? -2.567 3.894 48.105 1.00 9.33 147 THR C CA 1
ATOM 919 C C . THR C 1 26 ? -1.367 4.332 48.958 1.00 9.29 147 THR C C 1
ATOM 920 O O . THR C 1 26 ? -1.312 4.047 50.152 1.00 9.34 147 THR C O 1
ATOM 924 N N . ASN C 1 27 ? -0.409 5.027 48.345 1.00 8.78 148 ASN C N 1
ATOM 925 C CA . ASN C 1 27 ? 0.760 5.482 49.088 1.00 8.79 148 ASN C CA 1
ATOM 926 C C . ASN C 1 27 ? 0.357 6.459 50.185 1.00 8.73 148 ASN C C 1
ATOM 927 O O . ASN C 1 27 ? 0.902 6.419 51.292 1.00 9.16 148 ASN C O 1
ATOM 932 N N . ALA C 1 28 ? -0.592 7.341 49.877 1.00 9.01 149 ALA C N 1
ATOM 933 C CA . ALA C 1 28 ? -1.072 8.307 50.862 1.00 9.78 149 ALA C CA 1
ATOM 934 C C . ALA C 1 28 ? -1.699 7.546 52.030 1.00 9.55 149 ALA C C 1
ATOM 935 O O . ALA C 1 28 ? -1.538 7.931 53.187 1.00 9.86 149 ALA C O 1
ATOM 937 N N . ALA C 1 29 ? -2.405 6.460 51.728 1.00 9.43 150 ALA C N 1
ATOM 938 C CA . ALA C 1 29 ? -3.025 5.654 52.777 1.00 8.42 150 ALA C CA 1
ATOM 939 C C . ALA C 1 29 ? -1.963 5.023 53.676 1.00 8.86 150 ALA C C 1
ATOM 940 O O . ALA C 1 29 ? -2.107 5.004 54.893 1.00 9.87 150 ALA C O 1
ATOM 942 N N . VAL C 1 30 ? -0.893 4.501 53.083 1.00 8.92 151 VAL C N 1
ATOM 943 C CA . VAL C 1 30 ? 0.158 3.885 53.885 1.00 8.05 151 VAL C CA 1
ATOM 944 C C . VAL C 1 30 ? 0.815 4.937 54.783 1.00 7.97 151 VAL C C 1
ATOM 945 O O . VAL C 1 30 ? 1.114 4.669 55.948 1.00 9.05 151 VAL C O 1
ATOM 949 N N . ALA C 1 31 ? 1.026 6.137 54.248 1.00 8.41 152 ALA C N 1
ATOM 950 C CA . ALA C 1 31 ? 1.617 7.220 55.028 1.00 8.00 152 ALA C CA 1
ATOM 951 C C . ALA C 1 31 ? 0.707 7.538 56.222 1.00 9.05 152 ALA C C 1
ATOM 952 O O . ALA C 1 31 ? 1.195 7.845 57.309 1.00 9.55 152 ALA C O 1
ATOM 954 N N . ASP C 1 32 ? -0.611 7.474 56.019 1.00 8.79 153 ASP C N 1
ATOM 955 C CA . ASP C 1 32 ? -1.564 7.723 57.099 1.00 9.90 153 ASP C CA 1
ATOM 956 C C . ASP C 1 32 ? -1.408 6.660 58.184 1.00 8.69 153 ASP C C 1
ATOM 957 O O . ASP C 1 32 ? -1.414 6.972 59.375 1.00 8.14 153 ASP C O 1
ATOM 962 N N . VAL C 1 33 ? -1.285 5.402 57.775 1.00 8.83 154 VAL C N 1
ATOM 963 C CA . VAL C 1 3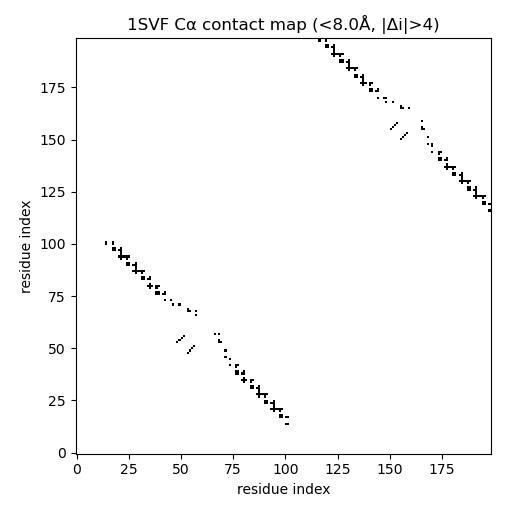3 ? -1.122 4.324 58.740 1.00 8.77 154 VAL C CA 1
ATOM 964 C C . VAL C 1 33 ? 0.193 4.504 59.497 1.00 8.78 154 VAL C C 1
ATOM 965 O O . VAL C 1 33 ? 0.267 4.216 60.685 1.00 9.96 154 VAL C O 1
ATOM 969 N N . VAL C 1 34 ? 1.232 4.988 58.821 1.00 8.28 155 VAL C N 1
ATOM 970 C CA . VAL C 1 34 ? 2.499 5.229 59.500 1.00 9.24 155 VAL C CA 1
ATOM 971 C C . VAL C 1 34 ? 2.279 6.256 60.611 1.00 7.95 155 VAL C C 1
ATOM 972 O O . VAL C 1 34 ? 2.753 6.084 61.733 1.00 8.63 155 VAL C O 1
ATOM 976 N N . GLN C 1 35 ? 1.553 7.325 60.298 1.00 8.49 156 GLN C N 1
ATOM 977 C CA . GLN C 1 35 ? 1.275 8.359 61.290 1.00 8.86 156 GLN C CA 1
ATOM 978 C C . GLN C 1 35 ? 0.453 7.793 62.451 1.00 8.56 156 GLN C C 1
ATOM 979 O O . GLN C 1 35 ? 0.692 8.128 63.614 1.00 10.15 156 GLN C O 1
ATOM 985 N N . ALA C 1 36 ? -0.512 6.932 62.138 1.00 9.36 157 ALA C N 1
ATOM 986 C CA . ALA C 1 36 ? -1.336 6.314 63.173 1.00 8.65 157 ALA C CA 1
ATOM 987 C C . ALA C 1 36 ? -0.464 5.458 64.094 1.00 8.25 157 ALA C C 1
ATOM 988 O O . ALA C 1 36 ? -0.604 5.495 65.316 1.00 8.95 157 ALA C O 1
ATOM 990 N N . THR C 1 37 ? 0.438 4.687 63.497 1.00 7.79 158 THR C N 1
ATOM 991 C CA . THR C 1 37 ? 1.333 3.823 64.254 1.00 9.92 158 THR C CA 1
ATOM 992 C C . THR C 1 37 ? 2.222 4.647 65.173 1.00 8.55 158 THR C C 1
ATOM 993 O O . THR C 1 37 ? 2.433 4.293 66.334 1.00 8.43 158 THR C O 1
ATOM 997 N N . GLN C 1 38 ? 2.745 5.748 64.650 1.00 8.25 159 GLN C N 1
ATOM 998 C CA . GLN C 1 38 ? 3.596 6.614 65.449 1.00 9.51 159 GLN C CA 1
ATOM 999 C C . GLN C 1 38 ? 2.830 7.173 66.646 1.00 9.68 159 GLN C C 1
ATOM 1000 O O . GLN C 1 38 ? 3.352 7.209 67.758 1.00 9.26 159 GLN C O 1
ATOM 1006 N N . SER C 1 39 ? 1.590 7.604 66.419 1.00 9.11 160 SER C N 1
ATOM 1007 C CA . SER C 1 39 ? 0.766 8.155 67.495 1.00 9.21 160 SER C CA 1
ATOM 1008 C C . SER C 1 39 ? 0.475 7.092 68.548 1.00 9.50 160 SER C C 1
ATOM 1009 O O . SER C 1 39 ? 0.449 7.385 69.742 1.00 9.32 160 SER C O 1
ATOM 1012 N N . LEU C 1 40 ? 0.257 5.857 68.107 1.00 8.87 161 LEU C N 1
ATOM 1013 C CA . LEU C 1 40 ? -0.007 4.773 69.042 1.00 9.27 161 LEU C CA 1
ATOM 1014 C C . LEU C 1 40 ? 1.269 4.480 69.850 1.00 8.54 161 LEU C C 1
ATOM 1015 O O . LEU C 1 40 ? 1.203 4.196 71.051 1.00 8.36 161 LEU C O 1
ATOM 1020 N N . GLY C 1 41 ? 2.429 4.565 69.195 1.00 8.26 162 GLY C N 1
ATOM 1021 C CA . GLY C 1 41 ? 3.689 4.344 69.887 1.00 9.37 162 GLY C CA 1
ATOM 1022 C C . GLY C 1 41 ? 3.890 5.400 70.963 1.00 8.67 162 GLY C C 1
ATOM 1023 O O . GLY C 1 41 ? 4.394 5.108 72.051 1.00 9.33 162 GLY C O 1
ATOM 1024 N N . THR C 1 42 ? 3.498 6.635 70.662 1.00 9.18 163 THR C N 1
ATOM 1025 C CA . THR C 1 42 ? 3.610 7.722 71.627 1.00 10.13 163 THR C CA 1
ATOM 1026 C C . THR C 1 42 ? 2.716 7.432 72.833 1.00 9.42 163 THR C C 1
ATOM 1027 O O . THR C 1 42 ? 3.091 7.698 73.977 1.00 9.24 163 THR C O 1
ATOM 1031 N N . ALA C 1 43 ? 1.538 6.870 72.580 1.00 8.93 164 ALA C N 1
ATOM 1032 C CA . ALA C 1 43 ? 0.624 6.531 73.663 1.00 8.59 164 ALA C CA 1
ATOM 1033 C C . ALA C 1 43 ? 1.248 5.446 74.541 1.00 8.93 164 ALA C C 1
ATOM 1034 O O . ALA C 1 43 ? 1.188 5.511 75.764 1.00 9.25 164 ALA C O 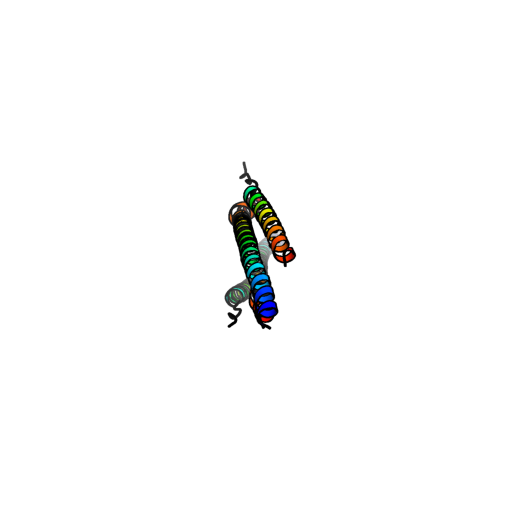1
ATOM 1036 N N . VAL C 1 44 ? 1.855 4.443 73.913 1.00 8.56 165 VAL C N 1
ATOM 1037 C CA . VAL C 1 44 ? 2.475 3.365 74.670 1.00 8.65 165 VAL C CA 1
ATOM 1038 C C . VAL C 1 44 ? 3.648 3.887 75.503 1.00 9.52 165 VAL C C 1
ATOM 1039 O O . VAL C 1 44 ? 3.840 3.457 76.644 1.00 8.28 165 VAL C O 1
ATOM 1043 N N . GLN C 1 45 ? 4.423 4.820 74.948 1.00 7.92 166 GLN C N 1
ATOM 1044 C CA . GLN C 1 45 ? 5.530 5.398 75.700 1.00 8.44 166 GLN C CA 1
ATOM 1045 C C . GLN C 1 45 ? 4.954 6.123 76.920 1.00 8.04 166 GLN C C 1
ATOM 1046 O O . GLN C 1 45 ? 5.500 6.044 78.020 1.00 8.41 166 GLN C O 1
ATOM 1052 N N . ALA C 1 46 ? 3.841 6.825 76.723 1.00 8.39 167 ALA C N 1
ATOM 1053 C CA . ALA C 1 46 ? 3.201 7.554 77.818 1.00 7.92 167 ALA C CA 1
ATOM 1054 C C . ALA C 1 46 ? 2.689 6.596 78.897 1.00 7.67 167 ALA C C 1
ATOM 1055 O O . ALA C 1 46 ? 2.698 6.924 80.084 1.00 9.62 167 ALA C O 1
ATOM 1057 N N . VAL C 1 47 ? 2.235 5.413 78.489 1.00 8.46 168 VAL C N 1
ATOM 1058 C CA . VAL C 1 47 ? 1.769 4.426 79.454 1.00 8.84 168 VAL C CA 1
ATOM 1059 C C . VAL C 1 47 ? 2.966 3.976 80.291 1.00 8.80 168 VAL C C 1
ATOM 1060 O O . VAL C 1 47 ? 2.884 3.893 81.512 1.00 8.48 168 VAL C O 1
ATOM 1064 N N . GLN C 1 48 ? 4.089 3.703 79.634 1.00 8.50 169 GLN C N 1
ATOM 1065 C CA . GLN C 1 48 ? 5.281 3.296 80.370 1.00 9.30 169 GLN C CA 1
ATOM 1066 C C . GLN C 1 48 ? 5.686 4.379 81.372 1.00 9.39 169 GLN C C 1
ATOM 1067 O O . GLN C 1 48 ? 5.947 4.090 82.540 1.00 9.16 169 GLN C O 1
ATOM 1073 N N . ASP C 1 49 ? 5.727 5.629 80.915 1.00 8.23 170 ASP C N 1
ATOM 1074 C CA . ASP C 1 49 ? 6.126 6.721 81.793 1.00 8.85 170 ASP C CA 1
ATOM 1075 C C . ASP C 1 49 ? 5.166 6.918 82.959 1.00 10.14 170 ASP C C 1
ATOM 1076 O O . ASP C 1 49 ? 5.586 7.251 84.067 1.00 10.08 170 ASP C O 1
ATOM 1081 N N . HIS C 1 50 ? 3.878 6.702 82.719 1.00 8.49 171 HIS C N 1
ATOM 1082 C CA . HIS C 1 50 ? 2.898 6.843 83.785 1.00 9.24 171 HIS C CA 1
ATOM 1083 C C . HIS C 1 50 ? 3.123 5.763 84.834 1.00 8.57 171 HIS C C 1
ATOM 1084 O O . HIS C 1 50 ? 3.099 6.025 86.035 1.00 9.92 171 HIS C O 1
ATOM 1091 N N . ILE C 1 51 ? 3.345 4.538 84.386 1.00 7.85 172 ILE C N 1
ATOM 1092 C CA . ILE C 1 51 ? 3.580 3.456 85.324 1.00 10.16 172 ILE C CA 1
ATOM 1093 C C . ILE C 1 51 ? 4.847 3.710 86.145 1.00 10.44 172 ILE C C 1
ATOM 1094 O O . ILE C 1 51 ? 4.836 3.590 87.367 1.00 10.79 172 ILE C O 1
ATOM 1099 N N . ASN C 1 52 ? 5.935 4.087 85.481 1.00 9.99 173 ASN C N 1
ATOM 1100 C CA . ASN C 1 52 ? 7.189 4.312 86.192 1.00 9.94 173 ASN C CA 1
ATOM 1101 C C . ASN C 1 52 ? 7.259 5.572 87.042 1.00 10.38 173 ASN C C 1
ATOM 1102 O O . ASN C 1 52 ? 7.867 5.563 88.114 1.00 12.36 173 ASN C O 1
ATOM 1107 N N . SER C 1 53 ? 6.635 6.647 86.573 1.00 9.87 174 SER C N 1
ATOM 1108 C CA . SER C 1 53 ? 6.683 7.929 87.274 1.00 10.84 174 SER C CA 1
ATOM 1109 C C . SER C 1 53 ? 5.536 8.253 88.209 1.00 10.53 174 SER C C 1
ATOM 1110 O O . SER C 1 53 ? 5.688 9.086 89.100 1.00 12.77 174 SER C O 1
ATOM 1113 N N . VAL C 1 54 ? 4.390 7.619 88.011 1.00 10.00 175 VAL C N 1
ATOM 1114 C CA . VAL C 1 54 ? 3.236 7.922 88.845 1.00 11.81 175 VAL C CA 1
ATOM 1115 C C . VAL C 1 54 ? 2.752 6.733 89.665 1.00 12.30 175 VAL C C 1
ATOM 1116 O O . VAL C 1 54 ? 2.639 6.815 90.890 1.00 13.27 175 VAL C O 1
ATOM 1120 N N . VAL C 1 55 ? 2.468 5.627 88.989 1.00 11.11 176 VAL C N 1
ATOM 1121 C CA . VAL C 1 55 ? 1.970 4.441 89.672 1.00 11.39 176 VAL C CA 1
ATOM 1122 C C . VAL C 1 55 ? 2.971 3.832 90.643 1.00 14.36 176 VAL C C 1
ATOM 1123 O O . VAL C 1 55 ? 2.662 3.634 91.819 1.00 14.48 176 VAL C O 1
ATOM 1127 N N . SER C 1 56 ? 4.173 3.543 90.157 1.00 14.59 177 SER C N 1
ATOM 1128 C CA . SER C 1 56 ? 5.199 2.935 90.995 1.00 17.20 177 SER C CA 1
ATOM 1129 C C . SER C 1 56 ? 5.486 3.698 92.284 1.00 16.65 177 SER C C 1
ATOM 1130 O O . SER C 1 56 ? 5.440 3.117 93.365 1.00 17.19 177 SER C O 1
ATOM 1133 N N . PRO C 1 57 ? 5.794 5.005 92.189 1.00 15.81 178 PRO C N 1
ATOM 1134 C CA . PRO C 1 57 ? 6.080 5.802 93.388 1.00 16.48 178 PRO C CA 1
ATOM 1135 C C . PRO C 1 57 ? 4.917 5.795 94.383 1.00 16.54 178 PRO C C 1
ATOM 1136 O O . PRO C 1 57 ? 5.122 5.860 95.595 1.00 16.60 178 PRO C O 1
ATOM 1140 N N . ALA C 1 58 ? 3.695 5.727 93.867 1.00 14.53 179 ALA C N 1
ATOM 1141 C CA . ALA C 1 58 ? 2.520 5.715 94.732 1.00 14.60 179 ALA C CA 1
ATOM 1142 C C . ALA C 1 58 ? 2.467 4.429 95.548 1.00 15.67 179 ALA C C 1
ATOM 1143 O O . ALA C 1 58 ? 2.020 4.425 96.695 1.00 16.73 179 ALA C O 1
ATOM 1145 N N . ILE C 1 59 ? 2.932 3.337 94.948 1.00 15.52 180 ILE C N 1
ATOM 1146 C CA . ILE C 1 59 ? 2.933 2.040 95.617 1.00 17.80 180 ILE C CA 1
ATOM 1147 C C . ILE C 1 59 ? 4.031 1.976 96.667 1.00 20.56 180 ILE C C 1
ATOM 1148 O O . ILE C 1 59 ? 3.781 1.607 97.812 1.00 20.64 180 ILE C O 1
ATOM 1153 N N . THR C 1 60 ? 5.249 2.335 96.278 1.00 22.30 181 THR C N 1
ATOM 1154 C CA . THR C 1 60 ? 6.363 2.302 97.214 1.00 26.63 181 THR C CA 1
ATOM 1155 C C . THR C 1 60 ? 6.156 3.367 98.284 1.00 29.02 181 THR C C 1
ATOM 1156 O O . THR C 1 60 ? 7.008 3.591 99.143 1.00 31.53 181 THR C O 1
ATOM 1160 N N . ALA C 1 61 ? 4.997 4.010 98.218 1.00 32.03 182 ALA C N 1
ATOM 1161 C CA . ALA C 1 61 ? 4.592 5.024 99.178 1.00 35.78 182 ALA C CA 1
ATOM 1162 C C . ALA C 1 61 ? 3.296 4.479 99.765 1.00 37.51 182 ALA C C 1
ATOM 1163 O O . ALA C 1 61 ? 2.579 5.175 100.478 1.00 40.07 182 ALA C O 1
ATOM 1165 N N . ALA C 1 62 ? 3.011 3.222 99.439 1.00 39.84 183 ALA C N 1
ATOM 1166 C CA . ALA C 1 62 ? 1.806 2.546 99.901 1.00 40.17 183 ALA C CA 1
ATOM 1167 C C . ALA C 1 62 ? 2.097 1.624 101.078 1.00 40.58 183 ALA C C 1
ATOM 1168 O O . ALA C 1 62 ? 1.284 1.504 101.995 1.00 42.81 183 ALA C O 1
ATOM 1170 N N . SER D 2 4 ? -3.227 10.287 96.576 1.00 37.38 443 SER D N 1
ATOM 1171 C CA . SER D 2 4 ? -3.934 10.761 95.375 1.00 37.33 443 SER D CA 1
ATOM 1172 C C . SER D 2 4 ? -3.028 10.517 94.155 1.00 35.54 443 SER D C 1
ATOM 1173 O O . SER D 2 4 ? -1.889 10.981 94.124 1.00 37.63 443 SER D O 1
ATOM 1176 N N . ILE D 2 5 ? -3.532 9.776 93.164 1.00 31.47 444 ILE D N 1
ATOM 1177 C CA . ILE D 2 5 ? -2.766 9.460 91.950 1.00 26.85 444 ILE D CA 1
ATOM 1178 C C . ILE D 2 5 ? -3.419 10.048 90.700 1.00 23.39 444 ILE D C 1
ATOM 1179 O O . ILE D 2 5 ? -4.547 9.692 90.364 1.00 22.72 444 ILE D O 1
ATOM 1184 N N . ASP D 2 6 ? -2.712 10.933 90.003 1.00 19.66 445 ASP D N 1
ATOM 1185 C CA . ASP D 2 6 ? -3.262 11.546 88.798 1.00 18.74 445 ASP D CA 1
ATOM 1186 C C . ASP D 2 6 ? -3.542 10.504 87.722 1.00 16.87 445 ASP D C 1
ATOM 1187 O O . ASP D 2 6 ? -2.673 9.706 87.369 1.00 16.51 445 ASP D O 1
ATOM 1192 N N . PRO D 2 7 ? -4.772 10.496 87.185 1.00 14.51 446 PRO D N 1
ATOM 1193 C CA . PRO D 2 7 ? -5.175 9.542 86.148 1.00 13.41 446 PRO D CA 1
ATOM 1194 C C . PRO D 2 7 ? -4.405 9.661 84.838 1.00 13.10 446 PRO D C 1
ATOM 1195 O O . PRO D 2 7 ? -3.979 10.745 84.432 1.00 14.15 446 PRO D O 1
ATOM 1199 N N . LEU D 2 8 ? -4.244 8.525 84.177 1.00 10.59 447 LEU D N 1
ATOM 1200 C CA . LEU D 2 8 ? -3.573 8.460 82.893 1.00 10.52 447 LEU D CA 1
ATOM 1201 C C . LEU D 2 8 ? -4.582 8.825 81.805 1.00 10.27 447 LEU D C 1
ATOM 1202 O O . LEU D 2 8 ? -5.732 8.388 81.855 1.00 10.39 447 LEU D O 1
ATOM 1207 N N . ASP D 2 9 ? -4.171 9.624 80.829 1.00 11.00 448 ASP D N 1
ATOM 1208 C CA . ASP D 2 9 ? -5.083 9.975 79.753 1.00 10.41 448 ASP D CA 1
ATOM 1209 C C . ASP D 2 9 ? -4.294 10.152 78.466 1.00 11.21 448 ASP D C 1
ATOM 1210 O O . ASP D 2 9 ? -3.598 11.148 78.284 1.00 11.77 448 ASP D O 1
ATOM 1215 N N . ILE D 2 10 ? -4.384 9.157 77.592 1.00 10.36 449 ILE D N 1
ATOM 1216 C CA . ILE D 2 10 ? -3.698 9.209 76.311 1.00 10.77 449 ILE D CA 1
ATOM 1217 C C . ILE D 2 10 ? -4.710 9.360 75.179 1.00 9.88 449 ILE D C 1
ATOM 1218 O O . ILE D 2 10 ? -4.443 9.013 74.032 1.00 10.27 449 ILE D O 1
ATOM 1223 N N . SER D 2 11 ? -5.873 9.917 75.512 1.00 10.54 450 SER D N 1
ATOM 1224 C CA . SER D 2 11 ? -6.926 10.116 74.522 1.00 10.54 450 SER D CA 1
ATOM 1225 C C . SER D 2 11 ? -6.498 10.997 73.345 1.00 10.50 450 SER D C 1
ATOM 1226 O O . SER D 2 11 ? -6.962 10.794 72.229 1.00 11.19 450 SER D O 1
ATOM 1229 N N . GLN D 2 12 ? -5.622 11.968 73.587 1.00 10.51 451 GLN D N 1
ATOM 1230 C CA . GLN D 2 12 ? -5.146 12.841 72.513 1.00 11.61 451 GLN D CA 1
ATOM 1231 C C . GLN D 2 12 ? -4.420 12.012 71.457 1.00 10.79 451 GLN D C 1
ATOM 1232 O O . GLN D 2 12 ? -4.587 12.215 70.250 1.00 11.23 451 GLN D O 1
ATOM 1238 N N . ASN D 2 13 ? -3.605 11.071 71.916 1.00 11.09 452 ASN D N 1
ATOM 1239 C CA . ASN D 2 13 ? -2.866 10.226 70.992 1.00 10.68 452 ASN D CA 1
ATOM 1240 C C . ASN D 2 13 ? -3.800 9.313 70.221 1.00 9.62 452 ASN D C 1
ATOM 1241 O O . ASN D 2 13 ? -3.632 9.117 69.023 1.00 9.51 452 ASN D O 1
ATOM 1246 N N . LEU D 2 14 ? -4.783 8.746 70.909 1.00 8.71 453 LEU D N 1
ATOM 1247 C CA . LEU D 2 14 ? -5.709 7.852 70.244 1.00 9.19 453 LEU D CA 1
ATOM 1248 C C . LEU D 2 14 ? -6.583 8.605 69.248 1.00 7.75 453 LEU D C 1
ATOM 1249 O O . LEU D 2 14 ? -6.988 8.048 68.228 1.00 8.87 453 LEU D O 1
ATOM 1254 N N . ALA D 2 15 ? -6.875 9.872 69.534 1.00 8.96 454 ALA D N 1
ATOM 1255 C CA . ALA D 2 15 ? -7.670 10.681 68.615 1.00 8.28 454 ALA D CA 1
ATOM 1256 C C . ALA D 2 15 ? -6.884 10.803 67.307 1.00 8.55 454 ALA D C 1
ATOM 1257 O O . ALA D 2 15 ? -7.456 10.727 66.216 1.00 9.72 454 ALA D O 1
ATOM 1259 N N . ALA D 2 16 ? -5.570 10.986 67.417 1.00 8.74 455 ALA D N 1
ATOM 1260 C CA . ALA D 2 16 ? -4.718 11.104 66.233 1.00 9.29 455 ALA D CA 1
ATOM 1261 C C . ALA D 2 16 ? -4.667 9.773 65.489 1.00 8.09 455 ALA D C 1
ATOM 1262 O O . ALA D 2 16 ? -4.639 9.738 64.261 1.00 9.17 455 ALA D O 1
ATOM 1264 N N . VAL D 2 17 ? -4.645 8.672 66.238 1.00 8.27 456 VAL D N 1
ATOM 1265 C CA . VAL D 2 17 ? -4.629 7.354 65.623 1.00 8.87 456 VAL D CA 1
ATOM 1266 C C . VAL D 2 17 ? -5.876 7.170 64.770 1.00 9.62 456 VAL D C 1
ATOM 1267 O O . VAL D 2 17 ? -5.793 6.818 63.597 1.00 9.39 456 VAL D O 1
ATOM 1271 N N . ASN D 2 18 ? -7.039 7.430 65.360 1.00 9.43 457 ASN D N 1
ATOM 1272 C CA . ASN D 2 18 ? -8.287 7.239 64.644 1.00 8.89 457 ASN D CA 1
ATOM 1273 C C . ASN D 2 18 ? -8.484 8.182 63.467 1.00 7.81 457 ASN D C 1
ATOM 1274 O O . ASN D 2 18 ? -9.043 7.789 62.440 1.00 10.34 457 ASN D O 1
ATOM 1279 N N . LYS D 2 19 ? -8.010 9.417 63.599 1.00 9.83 458 LYS D N 1
ATOM 1280 C CA . LYS D 2 19 ? -8.106 10.371 62.508 1.00 8.95 458 LYS D CA 1
ATOM 1281 C C . LYS D 2 19 ? -7.279 9.832 61.337 1.00 9.41 458 LYS D C 1
ATOM 1282 O O . LYS D 2 19 ? -7.735 9.805 60.193 1.00 9.11 458 LYS D O 1
ATOM 1288 N N . SER D 2 20 ? -6.060 9.387 61.633 1.00 8.94 459 SER D N 1
ATOM 1289 C CA . SER D 2 20 ? -5.181 8.871 60.590 1.00 8.90 459 SER D CA 1
ATOM 1290 C C . SER D 2 20 ? -5.693 7.600 59.929 1.00 8.62 459 SER D C 1
ATOM 1291 O O . SER D 2 20 ? -5.551 7.428 58.717 1.00 9.46 459 SER D O 1
ATOM 1294 N N . LEU D 2 21 ? -6.279 6.704 60.716 1.00 8.88 460 LEU D N 1
ATOM 1295 C CA . LEU D 2 21 ? -6.804 5.463 60.161 1.00 9.73 460 LEU D CA 1
ATOM 1296 C C . LEU D 2 21 ? -7.984 5.748 59.241 1.00 9.62 460 LEU D C 1
ATOM 1297 O O . LEU D 2 21 ? -8.120 5.130 58.191 1.00 9.97 460 LEU D O 1
ATOM 1302 N N . SER D 2 22 ? -8.842 6.684 59.631 1.00 9.99 461 SER D N 1
ATOM 1303 C CA . SER D 2 22 ? -9.970 7.018 58.779 1.00 10.09 461 SER D CA 1
ATOM 1304 C C . SER D 2 22 ? -9.465 7.668 57.501 1.00 9.47 461 SER D C 1
ATOM 1305 O O . SER D 2 22 ? -10.006 7.428 56.422 1.00 9.78 461 SER D O 1
ATOM 1308 N N . ASP D 2 23 ? -8.418 8.479 57.610 1.00 10.21 462 ASP D N 1
ATOM 1309 C CA . ASP D 2 23 ? -7.862 9.123 56.428 1.00 11.23 462 ASP D CA 1
ATOM 1310 C C . ASP D 2 23 ? -7.288 8.046 55.504 1.00 10.17 462 ASP D C 1
ATOM 1311 O O . ASP D 2 23 ? -7.404 8.136 54.281 1.00 10.43 462 ASP D O 1
ATOM 1316 N N . ALA D 2 24 ? -6.677 7.021 56.091 1.00 10.12 463 ALA D N 1
ATOM 1317 C CA . ALA D 2 24 ? -6.115 5.936 55.295 1.00 9.24 463 ALA D CA 1
ATOM 1318 C C . ALA D 2 24 ? -7.220 5.232 54.510 1.00 9.19 463 ALA D C 1
ATOM 1319 O O . ALA D 2 24 ? -7.074 4.974 53.317 1.00 9.77 463 ALA D O 1
ATOM 1321 N N . LEU D 2 25 ? -8.327 4.926 55.179 1.00 9.79 464 LEU D N 1
ATOM 1322 C CA . LEU D 2 25 ? -9.422 4.236 54.511 1.00 9.87 464 LEU D CA 1
ATOM 1323 C C . LEU D 2 25 ? -10.027 5.045 53.375 1.00 10.24 464 LEU D C 1
ATOM 1324 O O . LEU D 2 25 ? -10.384 4.480 52.338 1.00 11.84 464 LEU D O 1
ATOM 1329 N N . GLN D 2 26 ? -10.143 6.358 53.542 1.00 10.66 465 GLN D N 1
ATOM 1330 C CA . GLN D 2 26 ? -10.724 7.136 52.459 1.00 10.48 465 GLN D CA 1
ATOM 1331 C C . GLN D 2 26 ? -9.746 7.189 51.288 1.00 10.92 465 GLN D C 1
ATOM 1332 O O . GLN D 2 26 ? -10.163 7.199 50.135 1.00 9.99 465 GLN D O 1
ATOM 1338 N N . HIS D 2 27 ? -8.448 7.194 51.569 1.00 9.75 466 HIS D N 1
ATOM 1339 C CA . HIS D 2 27 ? -7.478 7.188 50.481 1.00 9.39 466 HIS D CA 1
ATOM 1340 C C . HIS D 2 27 ? -7.556 5.854 49.734 1.00 9.59 466 HIS D C 1
ATOM 1341 O O . HIS D 2 27 ? -7.418 5.813 48.508 1.00 9.44 466 HIS D O 1
ATOM 1348 N N . LEU D 2 28 ? -7.776 4.762 50.461 1.00 9.49 467 LEU D N 1
ATOM 1349 C CA . LEU D 2 28 ? -7.898 3.459 49.816 1.00 10.07 467 LEU D CA 1
ATOM 1350 C C . LEU D 2 28 ? -9.159 3.425 48.953 1.00 10.42 467 LEU D C 1
ATOM 1351 O O . LEU D 2 28 ? -9.176 2.806 47.888 1.00 10.07 467 LEU D O 1
ATOM 1356 N N . ALA D 2 29 ? -10.214 4.091 49.420 1.00 11.00 468 ALA D N 1
ATOM 1357 C CA . ALA D 2 29 ? -11.461 4.143 48.672 1.00 11.34 468 ALA D CA 1
ATOM 1358 C C . ALA D 2 29 ? -11.215 4.902 47.372 1.00 10.11 468 ALA D C 1
ATOM 1359 O O . ALA D 2 29 ? -11.731 4.532 46.318 1.00 10.55 468 ALA D O 1
ATOM 1361 N N . GLN D 2 30 ? -10.424 5.965 47.448 1.00 10.94 469 GLN D N 1
ATOM 1362 C CA . GLN D 2 30 ? -10.095 6.737 46.253 1.00 10.68 469 GLN D CA 1
ATOM 1363 C C . GLN D 2 30 ? -9.312 5.844 45.283 1.00 11.52 469 GLN D C 1
ATOM 1364 O O . GLN D 2 30 ? -9.602 5.800 44.081 1.00 11.49 469 GLN D O 1
ATOM 1370 N N . SER D 2 31 ? -8.326 5.120 45.811 1.00 10.14 470 SER D N 1
ATOM 1371 C CA . SER D 2 31 ? -7.514 4.237 44.982 1.00 11.00 470 SER D CA 1
ATOM 1372 C C . SER D 2 31 ? -8.376 3.200 44.265 1.00 10.80 470 SER D C 1
ATOM 1373 O O . SER D 2 31 ? -8.263 3.023 43.054 1.00 10.36 470 SER D O 1
ATOM 1376 N N . ASP D 2 32 ? -9.237 2.517 45.014 1.00 9.37 471 ASP D N 1
ATOM 1377 C CA . ASP D 2 32 ? -10.104 1.505 44.423 1.00 10.87 471 ASP D CA 1
ATOM 1378 C C . ASP D 2 32 ? -10.985 2.091 43.317 1.00 11.25 471 ASP D C 1
ATOM 1379 O O . ASP D 2 32 ? -11.287 1.414 42.331 1.00 12.44 471 ASP D O 1
ATOM 1384 N N . THR D 2 33 ? -11.385 3.349 43.471 1.00 11.15 472 THR D N 1
ATOM 1385 C CA . THR D 2 33 ? -12.242 3.993 42.479 1.00 12.80 472 THR D CA 1
ATOM 1386 C C . THR D 2 33 ? -11.493 4.305 41.183 1.00 14.59 472 THR D C 1
ATOM 1387 O O . THR D 2 33 ? -12.073 4.260 40.100 1.00 15.45 472 THR D O 1
ATOM 1391 N N . TYR D 2 34 ? -10.211 4.630 41.287 1.00 12.61 473 TYR D N 1
ATOM 1392 C CA . TYR D 2 34 ? -9.419 4.879 40.090 1.00 12.38 473 TYR D CA 1
ATOM 1393 C C . TYR D 2 34 ? -9.248 3.542 39.356 1.00 12.52 473 TYR D C 1
ATOM 1394 O O . TYR D 2 34 ? -9.230 3.501 38.125 1.00 13.48 473 TYR D O 1
ATOM 1403 N N . LEU D 2 35 ? -9.128 2.450 40.111 1.00 13.18 474 LEU D N 1
ATOM 1404 C CA . LEU D 2 35 ? -8.962 1.129 39.505 1.00 13.93 474 LEU D CA 1
ATOM 1405 C C . LEU D 2 35 ? -10.226 0.674 38.788 1.00 16.23 474 LEU D C 1
ATOM 1406 O O . LEU D 2 35 ? -10.158 0.016 37.751 1.00 15.30 474 LEU D O 1
ATOM 1411 N N . SER D 2 36 ? -11.377 1.023 39.347 1.00 17.50 475 SER D N 1
ATOM 1412 C CA . SER D 2 36 ? -12.650 0.641 38.749 1.00 18.48 475 SER D CA 1
ATOM 1413 C C . SER D 2 36 ? -12.885 1.392 37.436 1.00 18.21 475 SER D C 1
ATOM 1414 O O . SER D 2 36 ? -13.819 1.083 36.701 1.00 21.56 475 SER D O 1
ATOM 1417 N N . ALA D 2 37 ? -12.035 2.373 37.139 1.00 19.18 476 ALA D N 1
ATOM 1418 C CA . ALA D 2 37 ? -12.164 3.135 35.897 1.00 18.64 476 ALA D CA 1
ATOM 1419 C C . ALA D 2 37 ? -11.430 2.416 34.767 1.00 20.52 476 ALA D C 1
ATOM 1420 O O . ALA D 2 37 ? -11.477 2.837 33.610 1.00 20.46 476 ALA D O 1
ATOM 1422 N N . ILE D 2 38 ? -10.750 1.331 35.116 1.00 18.41 477 ILE D N 1
ATOM 1423 C CA . ILE D 2 38 ? -10.005 0.543 34.145 1.00 20.02 477 ILE D CA 1
ATOM 1424 C C . ILE D 2 38 ? -10.857 -0.623 33.661 1.00 22.54 477 ILE D C 1
ATOM 1425 O O . ILE D 2 38 ? -10.996 -0.776 32.428 1.00 25.48 477 ILE D O 1
#

B-factor: mean 18.32, std 10.16, range [2.32, 51.51]

Organism: Parainfluenza virus 5 (strain W3) (NCBI:txid11208)

InterPro domains:
  IPR000776 Precursor fusion glycoprotein F0, Paramyxoviridae [PF00523] (24-502)

Sequence (199 aa):
TAAVALVKANENAAAILNLKNAIQKTNAAVADVVQATQSLGTAVQAVQDHINSVVSPAITAANYQILSIDPLDISQNLAAVNKSLSDALQHLAQSDTYLSAITAAVALVKANENAAAILNLKNAIQKTNAAVADVVQATQSLGTAVQAVQDHINSVVSPAITAASIDPLDISQNLAAVNKSLSDALQHLAQSDTYLSAI

Radius of gyration: 35.24 Å; Cα contacts (8 Å, |Δi|>4): 147; chains: 4; bounding box: 46×26×135 Å

GO terms:
  GO:0046761 viral budding from plasma membrane (P, IDA)

CATH classification: 1.20.5.300